Protein AF-F5GU12-F1 (afdb_monomer_lite)

Secondary structure (DSSP, 8-state):
----------------------------------------------------------------------------TTPPP-HHHHHHHHHHHHHT------TTHHHHHHHHHHHHHHHHHHHHTT---HHHHGGGGTTHHHHHHHHHHHHHHHHHHTTTTTHHHHHHHHHHHHHHHHHHHHHHHTT---

pLDDT: mean 70.99, std 24.35, range [33.03, 96.88]

Radius of gyration: 32.84 Å; chains: 1; bounding box: 44×100×77 Å

Structure (mmCIF, N/CA/C/O backbone):
data_AF-F5GU12-F1
#
_entry.id   AF-F5GU12-F1
#
loop_
_atom_site.group_PDB
_atom_site.id
_atom_site.type_symbol
_atom_site.label_atom_id
_atom_site.label_alt_id
_atom_site.label_comp_id
_atom_site.label_asym_id
_atom_site.label_entity_id
_atom_site.label_seq_id
_atom_site.pdbx_PDB_ins_code
_atom_site.Cartn_x
_atom_site.Cartn_y
_atom_site.Cartn_z
_atom_site.occupancy
_atom_site.B_iso_or_equiv
_atom_site.auth_seq_id
_atom_site.auth_comp_id
_atom_site.auth_asym_id
_atom_site.auth_atom_id
_atom_site.pdbx_PDB_model_num
ATOM 1 N N . ASP A 1 1 ? -21.371 50.420 25.294 1.00 39.56 1 ASP A N 1
ATOM 2 C CA . ASP A 1 1 ? -21.113 51.270 24.123 1.00 39.56 1 ASP A CA 1
ATOM 3 C C . ASP A 1 1 ? -21.684 50.653 22.860 1.00 39.56 1 ASP A C 1
ATOM 5 O O . ASP A 1 1 ? -21.467 49.469 22.647 1.00 39.56 1 ASP A O 1
ATOM 9 N N . HIS A 1 2 ? -22.419 51.489 22.117 1.00 45.69 2 HIS A N 1
ATOM 10 C CA . HIS A 1 2 ? -22.714 51.490 20.674 1.00 45.69 2 HIS A CA 1
ATOM 11 C C . HIS A 1 2 ? -23.262 50.224 19.975 1.00 45.69 2 HIS A C 1
ATOM 13 O O . HIS A 1 2 ? -22.520 49.314 19.620 1.00 45.69 2 HIS A O 1
ATOM 19 N N . GLU A 1 3 ? -24.566 50.255 19.668 1.00 51.94 3 GLU A N 1
ATOM 20 C CA . GLU A 1 3 ? -25.065 49.902 18.326 1.00 51.94 3 GLU A CA 1
ATOM 21 C C . GLU A 1 3 ? -24.527 50.937 17.335 1.00 51.94 3 GLU A C 1
ATOM 23 O O . GLU A 1 3 ? -24.624 52.106 17.677 1.00 51.94 3 GLU A O 1
ATOM 28 N N . GLU A 1 4 ? -24.023 50.530 16.164 1.00 54.97 4 GLU A N 1
ATOM 29 C CA . GLU A 1 4 ? -24.405 51.061 14.840 1.00 54.97 4 GLU A CA 1
ATOM 30 C C . GLU A 1 4 ? -24.088 49.998 13.768 1.00 54.97 4 GLU A C 1
ATOM 32 O O . GLU A 1 4 ? -23.153 49.204 13.883 1.00 54.97 4 GLU A O 1
ATOM 37 N N . ASN A 1 5 ? -24.972 49.952 12.780 1.00 48.97 5 ASN A N 1
ATOM 38 C CA . ASN A 1 5 ? -25.070 49.055 11.640 1.00 48.97 5 ASN A CA 1
ATOM 39 C C . ASN A 1 5 ? -24.584 49.842 10.423 1.00 48.97 5 ASN A C 1
ATOM 41 O O . ASN A 1 5 ? -25.078 50.945 10.237 1.00 48.97 5 ASN A O 1
ATOM 45 N N . ASP A 1 6 ? -23.690 49.284 9.609 1.00 56.22 6 ASP A N 1
ATOM 46 C CA . ASP A 1 6 ? -23.546 49.716 8.219 1.00 56.22 6 ASP A CA 1
ATOM 47 C C . ASP A 1 6 ? -23.102 48.532 7.361 1.00 56.22 6 ASP A C 1
ATOM 49 O O . ASP A 1 6 ? -22.071 47.893 7.599 1.00 56.22 6 ASP A O 1
ATOM 53 N N . GLY A 1 7 ? -23.951 48.214 6.391 1.00 47.31 7 GLY A N 1
ATOM 54 C CA . GLY A 1 7 ? -23.601 47.432 5.224 1.00 47.31 7 GLY A CA 1
ATOM 55 C C . GLY A 1 7 ? -23.327 48.377 4.064 1.00 47.31 7 GLY A C 1
ATOM 56 O O . GLY A 1 7 ? -24.067 49.331 3.875 1.00 47.31 7 GLY A O 1
ATOM 57 N N . ASP A 1 8 ? -22.320 48.046 3.265 1.00 57.72 8 ASP A N 1
ATOM 58 C CA . ASP A 1 8 ? -22.130 48.591 1.923 1.00 57.72 8 ASP A CA 1
ATOM 59 C C . ASP A 1 8 ? -21.590 47.464 1.030 1.00 57.72 8 ASP A C 1
ATOM 61 O O . ASP A 1 8 ? -20.412 47.099 1.061 1.00 57.72 8 ASP A O 1
ATOM 65 N N . ASP A 1 9 ? -22.517 46.860 0.292 1.00 54.62 9 ASP A N 1
ATOM 66 C CA . ASP A 1 9 ? -22.296 46.276 -1.028 1.00 54.62 9 ASP A CA 1
ATOM 67 C C . ASP A 1 9 ? -22.483 47.426 -2.014 1.00 54.62 9 ASP A C 1
ATOM 69 O O . ASP A 1 9 ? -23.540 48.027 -1.965 1.00 54.62 9 ASP A O 1
ATOM 73 N N . GLU A 1 10 ? -21.497 47.749 -2.854 1.00 50.59 10 GLU A N 1
ATOM 74 C CA . GLU A 1 10 ? -21.720 48.385 -4.161 1.00 50.59 10 GLU A CA 1
ATOM 75 C C . GLU A 1 10 ? -20.398 48.405 -4.976 1.00 50.59 10 GLU A C 1
ATOM 77 O O . GLU A 1 10 ? -19.509 49.203 -4.693 1.00 50.59 10 GLU A O 1
ATOM 82 N N . THR A 1 11 ? -20.355 47.612 -6.062 1.00 43.88 11 THR A N 1
ATOM 83 C CA . THR A 1 11 ? -19.897 47.995 -7.432 1.00 43.88 11 THR A CA 1
ATOM 84 C C . THR A 1 11 ? -18.407 48.399 -7.645 1.00 43.88 11 THR A C 1
ATOM 86 O O . THR A 1 11 ? -17.706 48.800 -6.735 1.00 43.88 11 THR A O 1
ATOM 89 N N . SER A 1 12 ? -17.755 48.353 -8.812 1.00 41.91 12 SER A N 1
ATOM 90 C CA . SER A 1 12 ? -18.107 48.089 -10.205 1.00 41.91 12 SER A CA 1
ATOM 91 C C . SER A 1 12 ? -16.822 48.084 -11.061 1.00 41.91 12 SER A C 1
ATOM 93 O O . SER A 1 12 ? -15.884 48.796 -10.716 1.00 41.91 12 SER A O 1
ATOM 95 N N . HIS A 1 13 ? -16.886 47.436 -12.236 1.00 47.25 13 HIS A N 1
ATOM 96 C CA . HIS A 1 13 ? -16.095 47.688 -13.469 1.00 47.25 13 HIS A CA 1
ATOM 97 C C . HIS A 1 13 ? -14.571 47.415 -13.406 1.00 47.25 13 HIS A C 1
ATOM 99 O O . HIS A 1 13 ? -13.912 47.702 -12.421 1.00 47.25 13 HIS A O 1
ATOM 105 N N . GLY A 1 14 ? -13.895 46.847 -14.404 1.00 38.09 14 GLY A N 1
ATOM 106 C CA . GLY A 1 14 ? -14.098 46.766 -15.855 1.00 38.09 14 GLY A CA 1
ATOM 107 C C . GLY A 1 14 ? -12.702 46.827 -16.518 1.00 38.09 14 GLY A C 1
ATOM 108 O O . GLY A 1 14 ? -11.750 47.211 -15.844 1.00 38.09 14 GLY A O 1
ATOM 109 N N . ASP A 1 15 ? -12.612 46.453 -17.798 1.00 47.66 15 ASP A N 1
ATOM 110 C CA . ASP A 1 15 ? -11.440 46.424 -18.706 1.00 47.66 15 ASP A CA 1
ATOM 111 C C . ASP A 1 15 ? -10.540 45.166 -18.651 1.00 47.66 15 ASP A C 1
ATOM 113 O O . ASP A 1 15 ? -9.771 44.945 -17.719 1.00 47.66 15 ASP A O 1
ATOM 117 N N . GLU A 1 16 ? -10.706 44.178 -19.541 1.00 51.56 16 GLU A N 1
ATOM 118 C CA . GLU A 1 16 ? -10.482 44.172 -21.008 1.00 51.56 16 GLU A CA 1
ATOM 119 C C . GLU A 1 16 ? -8.990 44.153 -21.394 1.00 51.56 16 GLU A C 1
ATOM 121 O O . GLU A 1 16 ? -8.251 45.113 -21.208 1.00 51.56 16 GLU A O 1
ATOM 126 N N . ASN A 1 17 ? -8.552 43.032 -21.976 1.00 49.12 17 ASN A N 1
ATOM 127 C CA . ASN A 1 17 ? -7.495 43.004 -22.986 1.00 49.12 17 ASN A CA 1
ATOM 128 C C . ASN A 1 17 ? -7.783 41.856 -23.962 1.00 49.12 17 ASN A C 1
ATOM 130 O O . ASN A 1 17 ? -7.453 40.694 -23.720 1.00 49.12 17 ASN A O 1
ATOM 134 N N . ASP A 1 18 ? -8.460 42.239 -25.041 1.00 48.66 18 ASP A N 1
ATOM 135 C CA . ASP A 1 18 ? -8.495 41.574 -26.340 1.00 48.66 18 ASP A CA 1
ATOM 136 C C . ASP A 1 18 ? -7.162 41.823 -27.074 1.00 48.66 18 ASP A C 1
ATOM 138 O O . ASP A 1 18 ? -6.530 42.868 -26.905 1.00 48.66 18 ASP A O 1
ATOM 142 N N . GLY A 1 19 ? -6.705 40.857 -27.869 1.00 44.25 19 GLY A N 1
ATOM 143 C CA . GLY A 1 19 ? -5.377 40.895 -28.481 1.00 44.25 19 GLY A CA 1
ATOM 144 C C . GLY A 1 19 ? -5.063 39.692 -29.364 1.00 44.25 19 GLY A C 1
ATOM 145 O O . GLY A 1 19 ? -4.142 38.929 -29.093 1.00 44.25 19 GLY A O 1
ATOM 146 N N . THR A 1 20 ? -5.863 39.548 -30.413 1.00 50.53 20 THR A N 1
ATOM 147 C CA . THR A 1 20 ? -5.728 38.701 -31.608 1.00 50.53 20 THR A CA 1
ATOM 148 C C . THR A 1 20 ? -4.308 38.506 -32.170 1.00 50.53 20 THR A C 1
ATOM 150 O O . THR A 1 20 ? -3.539 39.461 -32.280 1.00 50.53 20 THR A O 1
ATOM 153 N N . GLY A 1 21 ? -4.036 37.300 -32.687 1.00 41.38 21 GLY A N 1
ATOM 154 C CA . GLY A 1 21 ? -2.912 36.995 -33.581 1.00 41.38 21 GLY A CA 1
ATOM 155 C C . GLY A 1 21 ? -3.089 35.631 -34.259 1.00 41.38 21 GLY A C 1
ATOM 156 O O . GLY A 1 21 ? -2.734 34.606 -33.688 1.00 41.38 21 GLY A O 1
ATOM 157 N N . ASP A 1 22 ? -3.688 35.652 -35.447 1.00 48.91 22 ASP A N 1
ATOM 158 C CA . ASP A 1 22 ? -4.050 34.531 -36.325 1.00 48.91 22 ASP A CA 1
ATOM 159 C C . ASP A 1 22 ? -2.999 34.329 -37.448 1.00 48.91 22 ASP A C 1
ATOM 161 O O . ASP A 1 22 ? -2.323 35.291 -37.818 1.00 48.91 22 ASP A O 1
ATOM 165 N N . LEU A 1 23 ? -2.969 33.112 -38.025 1.00 49.06 23 LEU A N 1
ATOM 166 C CA . LEU A 1 23 ? -2.329 32.671 -39.297 1.00 49.06 23 LEU A CA 1
ATOM 167 C C . LEU A 1 23 ? -0.787 32.487 -39.301 1.00 49.06 23 LEU A C 1
ATOM 169 O O . LEU A 1 23 ? -0.053 33.296 -38.755 1.00 49.06 23 LEU A O 1
ATOM 173 N N . GLU A 1 24 ? -0.172 31.466 -39.920 1.00 47.19 24 GLU A N 1
ATOM 174 C CA . GLU A 1 24 ? -0.582 30.600 -41.038 1.00 47.19 24 GLU A CA 1
ATOM 175 C C . GLU A 1 24 ? 0.399 29.401 -41.221 1.00 4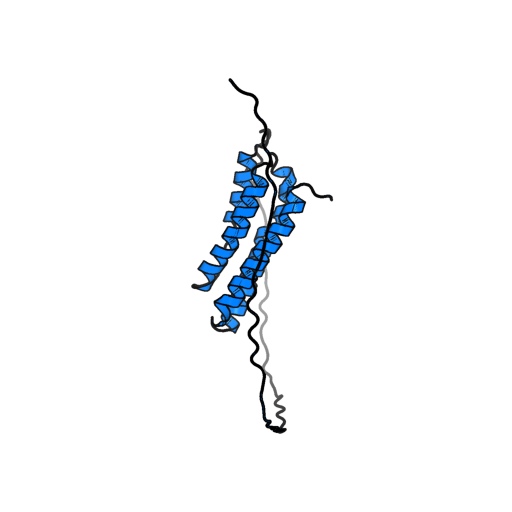7.19 24 GLU A C 1
ATOM 177 O O . GLU A 1 24 ? 1.551 29.505 -40.810 1.00 47.19 24 GLU A O 1
ATOM 182 N N . SER A 1 25 ? -0.078 28.329 -41.890 1.00 39.59 25 SER A N 1
ATOM 183 C CA . SER A 1 25 ? 0.584 27.402 -42.858 1.00 39.59 25 SER A CA 1
ATOM 184 C C . SER A 1 25 ? 2.001 26.830 -42.601 1.00 39.59 25 SER A C 1
ATOM 186 O O . SER A 1 25 ? 2.922 27.541 -42.240 1.00 39.59 25 SER A O 1
ATOM 188 N N . GLY A 1 26 ? 2.341 25.566 -42.885 1.00 39.28 26 GLY A N 1
ATOM 189 C CA . GLY A 1 26 ? 1.748 24.526 -43.731 1.00 39.28 26 GLY A CA 1
ATOM 190 C C . GLY A 1 26 ? 2.769 23.386 -43.984 1.00 39.28 26 GLY A C 1
ATOM 191 O O . GLY A 1 26 ? 3.904 23.465 -43.517 1.00 39.28 26 GLY A O 1
ATOM 192 N N . ASP A 1 27 ? 2.326 22.368 -44.736 1.00 43.00 27 ASP A N 1
ATOM 193 C CA . ASP A 1 27 ? 3.057 21.216 -45.319 1.00 43.00 27 ASP A CA 1
ATOM 194 C C . ASP A 1 27 ? 3.656 20.169 -44.348 1.00 43.00 27 ASP A C 1
ATOM 196 O O . ASP A 1 27 ? 4.430 20.465 -43.451 1.00 43.00 27 ASP A O 1
ATOM 200 N N . GLY A 1 28 ? 3.354 18.870 -44.424 1.00 41.34 28 GLY A N 1
ATOM 201 C CA . GLY A 1 28 ? 3.037 18.063 -45.599 1.00 41.34 28 GLY A CA 1
ATOM 202 C C . GLY A 1 28 ? 4.244 17.190 -45.948 1.00 41.34 28 GLY A C 1
ATOM 203 O O . GLY A 1 28 ? 5.094 17.617 -46.713 1.00 41.34 28 GLY A O 1
ATOM 204 N N . HIS A 1 29 ? 4.328 15.965 -45.411 1.00 49.44 29 HIS A N 1
ATOM 205 C CA . HIS A 1 29 ? 5.083 14.896 -46.075 1.00 49.44 29 HIS A CA 1
ATOM 206 C C . HIS A 1 29 ? 4.612 13.496 -45.671 1.00 49.44 29 HIS A C 1
ATOM 208 O O . HIS A 1 29 ? 4.775 13.031 -44.544 1.00 49.44 29 HIS A O 1
ATOM 214 N N . SER A 1 30 ? 4.037 12.832 -46.667 1.00 48.81 30 SER A N 1
ATOM 215 C CA . SER A 1 30 ? 3.812 11.399 -46.775 1.00 48.81 30 SER A CA 1
ATOM 216 C C . SER A 1 30 ? 5.141 10.641 -46.767 1.00 48.81 30 SER A C 1
ATOM 218 O O . SER A 1 30 ? 6.110 11.078 -47.388 1.00 48.81 30 SER A O 1
ATOM 220 N N . GLY A 1 31 ? 5.152 9.464 -46.145 1.00 44.09 31 GLY A N 1
ATOM 221 C CA . GLY A 1 31 ? 6.269 8.526 -46.198 1.00 44.09 31 GLY A CA 1
ATOM 222 C C . GLY A 1 31 ? 5.825 7.140 -45.755 1.00 44.09 31 GLY A C 1
ATOM 223 O O . GLY A 1 31 ? 6.011 6.761 -44.606 1.00 44.09 31 GLY A O 1
ATOM 224 N N . GLN A 1 32 ? 5.180 6.420 -46.670 1.00 46.94 32 GLN A N 1
ATOM 225 C CA . GLN A 1 32 ? 5.050 4.969 -46.612 1.00 46.94 32 GLN A CA 1
ATOM 226 C C . GLN A 1 32 ? 6.452 4.361 -46.708 1.00 46.94 32 GLN A C 1
ATOM 228 O O . GLN A 1 32 ? 7.176 4.687 -47.644 1.00 46.94 32 GLN A O 1
ATOM 233 N N . ASP A 1 33 ? 6.790 3.443 -45.808 1.00 44.81 33 ASP A N 1
ATOM 234 C CA . ASP A 1 33 ? 7.733 2.379 -46.135 1.00 44.81 33 ASP A CA 1
ATOM 235 C C . ASP A 1 33 ? 7.145 1.057 -45.644 1.00 44.81 33 ASP A C 1
ATOM 237 O O . ASP A 1 33 ? 6.945 0.819 -44.450 1.00 44.81 33 ASP A O 1
ATOM 241 N N . ALA A 1 34 ? 6.743 0.257 -46.626 1.00 47.47 34 ALA A N 1
ATOM 242 C CA . ALA A 1 34 ? 6.412 -1.139 -46.472 1.00 47.47 34 ALA A CA 1
ATOM 243 C C . ALA A 1 34 ? 7.700 -1.930 -46.709 1.00 47.47 34 ALA A C 1
ATOM 245 O O . ALA A 1 34 ? 8.261 -1.877 -47.800 1.00 47.47 34 ALA A O 1
ATOM 246 N N . GLY A 1 35 ? 8.105 -2.697 -45.702 1.00 43.41 35 GLY A N 1
ATOM 247 C CA . GLY A 1 35 ? 9.166 -3.692 -45.789 1.00 43.41 35 GLY A CA 1
ATOM 248 C C . GLY A 1 35 ? 8.732 -4.965 -45.072 1.00 43.41 35 GLY A C 1
ATOM 249 O O . GLY A 1 35 ? 9.070 -5.181 -43.912 1.00 43.41 35 GLY A O 1
ATOM 250 N N . ASP A 1 36 ? 7.926 -5.769 -45.769 1.00 45.03 36 ASP A N 1
ATOM 251 C CA . ASP A 1 36 ? 7.917 -7.234 -45.650 1.00 45.03 36 ASP A CA 1
ATOM 252 C C . ASP A 1 36 ? 9.364 -7.735 -45.785 1.00 45.03 36 ASP A C 1
ATOM 254 O O . ASP A 1 36 ? 10.077 -7.120 -46.560 1.00 45.03 36 ASP A O 1
ATOM 258 N N . GLU A 1 37 ? 9.805 -8.748 -45.024 1.00 42.69 37 GLU A N 1
ATOM 259 C CA . GLU A 1 37 ? 10.438 -9.980 -45.543 1.00 42.69 37 GLU A CA 1
ATOM 260 C C . GLU A 1 37 ? 10.731 -10.977 -44.385 1.00 42.69 37 GLU A C 1
ATOM 262 O O . GLU A 1 37 ? 11.408 -10.663 -43.407 1.00 42.69 37 GLU A O 1
ATOM 267 N N . VAL A 1 38 ? 10.243 -12.214 -44.572 1.00 45.41 38 VAL A N 1
ATOM 268 C CA . VAL A 1 38 ? 10.747 -13.542 -44.126 1.00 45.41 38 VAL A CA 1
ATOM 269 C C . VAL A 1 38 ? 10.964 -13.829 -42.620 1.00 45.41 38 VAL A C 1
ATOM 271 O O . VAL A 1 38 ? 11.750 -13.219 -41.918 1.00 45.41 38 VAL A O 1
ATOM 274 N N . GLY A 1 39 ? 10.342 -14.844 -42.009 1.00 33.53 39 GLY A N 1
ATOM 275 C CA . GLY A 1 39 ? 10.238 -16.226 -42.484 1.00 33.53 39 GLY A CA 1
ATOM 276 C C . GLY A 1 39 ? 11.400 -17.072 -41.940 1.00 33.53 39 GLY A C 1
ATOM 277 O O . GLY A 1 39 ? 12.397 -17.260 -42.623 1.00 33.53 39 GLY A O 1
ATOM 278 N N . GLY A 1 40 ? 11.272 -17.616 -40.722 1.00 38.72 40 GLY A N 1
ATOM 279 C CA . GLY A 1 40 ? 12.341 -18.398 -40.084 1.00 38.72 40 GLY A CA 1
ATOM 280 C C . GLY A 1 40 ? 11.845 -19.433 -39.077 1.00 38.72 40 GLY A C 1
ATOM 281 O O . GLY A 1 40 ? 11.999 -19.278 -37.871 1.00 38.72 40 GLY A O 1
ATOM 282 N N . ARG A 1 41 ? 11.250 -20.518 -39.582 1.00 45.75 41 ARG A N 1
ATOM 283 C CA . ARG A 1 41 ? 11.016 -21.761 -38.832 1.00 45.75 41 ARG A CA 1
ATOM 284 C C . ARG A 1 41 ? 12.350 -22.370 -38.385 1.00 45.75 41 ARG A C 1
ATOM 286 O O . ARG A 1 41 ? 13.230 -22.581 -39.211 1.00 45.75 41 ARG A O 1
ATOM 293 N N . GLY A 1 42 ? 12.431 -22.784 -37.122 1.00 38.16 42 GLY A N 1
ATOM 294 C CA . GLY A 1 42 ? 13.565 -23.539 -36.584 1.00 38.16 42 GLY A CA 1
ATOM 295 C C . GLY A 1 42 ? 13.171 -24.458 -35.430 1.00 38.16 42 GLY A C 1
ATOM 296 O O . GLY A 1 42 ? 13.628 -24.280 -34.311 1.00 38.16 42 GLY A O 1
ATOM 297 N N . ALA A 1 43 ? 12.311 -25.443 -35.695 1.00 45.25 43 ALA A N 1
ATOM 298 C CA . ALA A 1 43 ? 12.131 -26.602 -34.822 1.00 45.25 43 ALA A CA 1
ATOM 299 C C . ALA A 1 43 ? 13.150 -27.697 -35.182 1.00 45.25 43 ALA A C 1
ATOM 301 O O . ALA A 1 43 ? 13.274 -28.017 -36.365 1.00 45.25 43 ALA A O 1
ATOM 302 N N . ARG A 1 44 ? 13.812 -28.285 -34.169 1.00 45.03 44 ARG A N 1
ATOM 303 C CA . ARG A 1 44 ? 14.399 -29.653 -34.060 1.00 45.03 44 ARG A CA 1
ATOM 304 C C . ARG A 1 44 ? 15.322 -29.642 -32.827 1.00 45.03 44 ARG A C 1
ATOM 306 O O . ARG A 1 44 ? 16.204 -28.806 -32.757 1.00 45.03 44 ARG A O 1
ATOM 313 N N . GLY A 1 45 ? 15.076 -30.401 -31.755 1.00 35.34 45 GLY A N 1
ATOM 314 C CA . GLY A 1 45 ? 15.122 -31.870 -31.669 1.00 35.34 45 GLY A CA 1
ATOM 315 C C . GLY A 1 45 ? 16.554 -32.286 -31.277 1.00 35.34 45 GLY A C 1
ATOM 316 O O . GLY A 1 45 ? 17.484 -31.840 -31.921 1.00 35.34 45 GLY A O 1
ATOM 317 N N . GLY A 1 46 ? 16.860 -33.098 -30.266 1.00 35.22 46 GLY A N 1
ATOM 318 C CA . GLY A 1 46 ? 16.085 -33.886 -29.318 1.00 35.22 46 GLY A CA 1
ATOM 319 C C . GLY A 1 46 ? 17.019 -34.809 -28.506 1.00 35.22 46 GLY A C 1
ATOM 320 O O . GLY A 1 46 ? 18.222 -34.828 -28.734 1.00 35.22 46 GLY A O 1
ATOM 321 N N . LYS A 1 47 ? 16.392 -35.634 -27.653 1.00 39.97 47 LYS A N 1
ATOM 322 C CA . LYS A 1 47 ? 16.822 -36.939 -27.094 1.00 39.97 47 LYS A CA 1
ATOM 323 C C . LYS A 1 47 ? 17.998 -37.033 -26.101 1.00 39.97 47 LYS A C 1
ATOM 325 O O . LYS A 1 47 ? 19.142 -36.772 -26.434 1.00 39.97 47 LYS A O 1
ATOM 330 N N . GLY A 1 48 ? 17.697 -37.698 -24.974 1.00 36.03 48 GLY A N 1
ATOM 331 C CA . GLY A 1 48 ? 18.623 -38.634 -24.315 1.00 36.03 48 GLY A CA 1
ATOM 332 C C . GLY A 1 48 ? 18.465 -38.755 -22.788 1.00 36.03 48 GLY A C 1
ATOM 333 O O . GLY A 1 48 ? 19.269 -38.203 -22.063 1.00 36.03 48 GLY A O 1
ATOM 334 N N . THR A 1 49 ? 17.348 -39.257 -22.249 1.00 38.72 49 THR A N 1
ATOM 335 C CA . THR A 1 49 ? 17.170 -40.607 -21.641 1.00 38.72 49 THR A CA 1
ATOM 336 C C . THR A 1 49 ? 18.044 -41.041 -20.444 1.00 38.72 49 THR A C 1
ATOM 338 O O . THR A 1 49 ? 19.220 -41.324 -20.615 1.00 38.72 49 THR A O 1
ATOM 341 N N . LYS A 1 50 ? 17.315 -41.398 -19.365 1.00 41.66 50 LYS A N 1
ATOM 342 C CA . LYS A 1 50 ? 17.352 -42.648 -18.555 1.00 41.66 50 LYS A CA 1
ATOM 343 C C . LYS A 1 50 ? 18.308 -42.796 -17.353 1.00 41.66 50 LYS A C 1
ATOM 345 O O . LYS A 1 50 ? 19.516 -42.854 -17.504 1.00 41.66 50 LYS A O 1
ATOM 350 N N . GLY A 1 51 ? 17.676 -43.196 -16.239 1.00 33.03 51 GLY A N 1
ATOM 351 C CA . GLY A 1 51 ? 18.198 -44.144 -15.237 1.00 33.03 51 GLY A CA 1
ATOM 352 C C . GLY A 1 51 ? 18.720 -43.461 -13.968 1.00 33.03 51 GLY A C 1
ATOM 353 O O . GLY A 1 51 ? 19.487 -42.527 -14.072 1.00 33.03 51 GLY A O 1
ATOM 354 N N . GLY A 1 52 ? 18.360 -43.841 -12.744 1.00 37.31 52 GLY A N 1
ATOM 355 C CA . GLY A 1 52 ? 17.852 -45.127 -12.296 1.00 37.31 52 GLY A CA 1
ATOM 356 C C . GLY A 1 52 ? 17.241 -45.074 -10.893 1.00 37.31 52 GLY A C 1
ATOM 357 O O . GLY A 1 52 ? 17.356 -44.107 -10.149 1.00 37.31 52 GLY A O 1
ATOM 358 N N . LYS A 1 53 ? 16.530 -46.161 -10.606 1.00 45.84 53 LYS A N 1
ATOM 359 C CA . LYS A 1 53 ? 15.776 -46.474 -9.396 1.00 45.84 53 LYS A CA 1
ATOM 360 C C . LYS A 1 53 ? 16.707 -46.740 -8.207 1.00 45.84 53 LYS A C 1
ATOM 362 O O . LYS A 1 53 ? 17.701 -47.438 -8.366 1.00 45.84 53 LYS A O 1
ATOM 367 N N . GLY A 1 54 ? 16.281 -46.333 -7.015 1.00 39.12 54 GLY A N 1
ATOM 368 C CA . GLY A 1 54 ? 16.817 -46.803 -5.737 1.00 39.12 54 GLY A CA 1
ATOM 369 C C . GLY A 1 54 ? 15.785 -46.598 -4.633 1.00 39.12 54 GLY A C 1
ATOM 370 O O . GLY A 1 54 ? 15.702 -45.525 -4.054 1.00 39.12 54 GLY A O 1
ATOM 371 N N . ALA A 1 55 ? 14.946 -47.609 -4.414 1.00 42.75 55 ALA A N 1
ATOM 372 C CA . ALA A 1 55 ? 13.943 -47.668 -3.354 1.00 42.75 55 ALA A CA 1
ATOM 373 C C . ALA A 1 55 ? 14.492 -48.366 -2.094 1.00 42.75 55 ALA A C 1
ATOM 375 O O . ALA A 1 55 ? 15.479 -49.095 -2.190 1.00 42.75 55 ALA A O 1
ATOM 376 N N . ARG A 1 56 ? 13.710 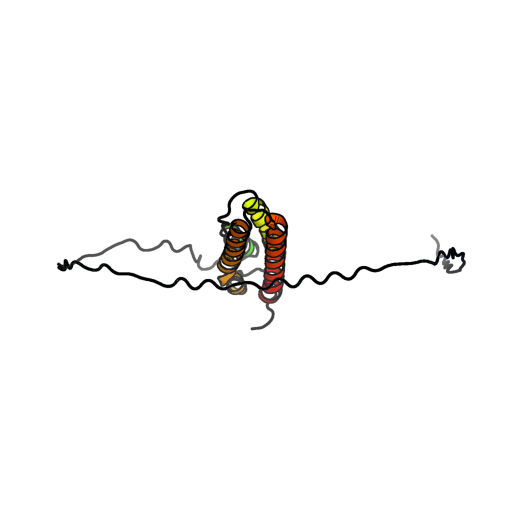-48.256 -1.002 1.00 41.84 56 ARG A N 1
ATOM 377 C CA . ARG A 1 56 ? 13.773 -48.896 0.341 1.00 41.84 56 ARG A CA 1
ATOM 378 C C . ARG A 1 56 ? 14.362 -47.951 1.399 1.00 41.84 56 ARG A C 1
ATOM 380 O O . ARG A 1 56 ? 15.511 -47.568 1.290 1.00 41.84 56 ARG A O 1
ATOM 387 N N . GLY A 1 57 ? 13.649 -47.492 2.425 1.00 40.16 57 GLY A N 1
ATOM 388 C CA . GLY A 1 57 ? 12.468 -48.028 3.099 1.00 40.16 57 GLY A CA 1
ATOM 389 C C . GLY A 1 57 ? 12.896 -48.735 4.381 1.00 40.16 57 GLY A C 1
ATOM 390 O O . GLY A 1 57 ? 13.315 -49.885 4.311 1.00 40.16 57 GLY A O 1
ATOM 391 N N . GLN A 1 58 ? 12.755 -48.067 5.530 1.00 34.50 58 GLN A N 1
ATOM 392 C CA . GLN A 1 58 ? 12.511 -48.738 6.804 1.00 34.50 58 GLN A CA 1
ATOM 393 C C . GLN A 1 58 ? 11.817 -47.782 7.780 1.00 34.50 58 GLN A C 1
ATOM 395 O O . GLN A 1 58 ? 12.347 -46.738 8.147 1.00 34.50 58 GLN A O 1
ATOM 400 N N . ALA A 1 59 ? 10.593 -48.159 8.132 1.00 44.47 59 ALA A N 1
ATOM 401 C CA . ALA A 1 59 ? 9.835 -47.649 9.258 1.00 44.47 59 ALA A CA 1
ATOM 402 C C . ALA A 1 59 ? 10.211 -48.432 10.524 1.00 44.47 59 ALA A C 1
ATOM 404 O O . ALA A 1 59 ? 10.517 -49.620 10.416 1.00 44.47 59 ALA A O 1
ATOM 405 N N . SER A 1 60 ? 10.141 -47.763 11.677 1.00 39.06 60 SER A N 1
ATOM 406 C CA . SER A 1 60 ? 9.821 -48.221 13.051 1.00 39.06 60 SER A CA 1
ATOM 407 C C . SER A 1 60 ? 10.231 -47.053 13.967 1.00 39.06 60 SER A C 1
ATOM 409 O O . SER A 1 60 ? 11.358 -46.597 13.854 1.00 39.06 60 SER A O 1
ATOM 411 N N . GLY A 1 61 ? 9.423 -46.429 14.822 1.00 34.91 61 GLY A N 1
ATOM 412 C CA . GLY A 1 61 ? 8.169 -46.822 15.453 1.00 34.91 61 GLY A CA 1
ATOM 413 C C . GLY A 1 61 ? 8.347 -46.741 16.978 1.00 34.91 61 GLY A C 1
ATOM 414 O O . GLY A 1 61 ? 9.192 -47.460 17.494 1.00 34.91 61 GLY A O 1
ATOM 415 N N . ALA A 1 62 ? 7.511 -45.917 17.634 1.00 34.44 62 ALA A N 1
ATOM 416 C CA . ALA A 1 62 ? 7.300 -45.750 19.089 1.00 34.44 62 ALA A CA 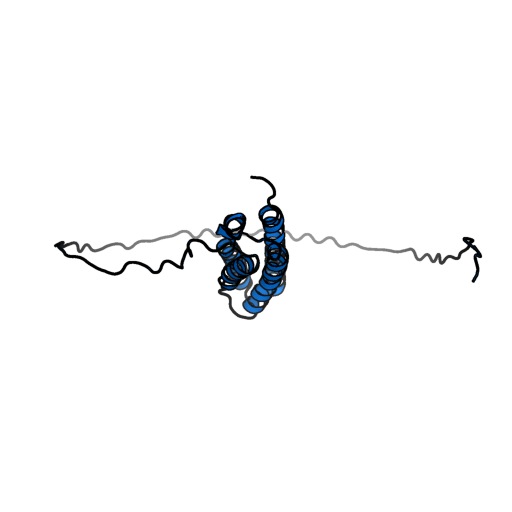1
ATOM 417 C C . ALA A 1 62 ? 8.456 -45.107 19.894 1.00 34.44 62 ALA A C 1
ATOM 419 O O . ALA A 1 62 ? 9.611 -45.453 19.705 1.00 34.44 62 ALA A O 1
ATOM 420 N N . GLY A 1 63 ? 8.242 -44.173 20.821 1.00 34.19 63 GLY A N 1
ATOM 421 C CA . GLY A 1 63 ? 7.042 -43.612 21.445 1.00 34.19 63 GLY A CA 1
ATOM 422 C C . GLY A 1 63 ? 7.473 -42.702 22.614 1.00 34.19 63 GLY A C 1
ATOM 423 O O . GLY A 1 63 ? 8.663 -42.627 22.910 1.00 34.19 63 GLY A O 1
ATOM 424 N N . ASP A 1 64 ? 6.482 -42.082 23.256 1.00 37.28 64 ASP A N 1
ATOM 425 C CA . ASP A 1 64 ? 6.514 -41.372 24.549 1.00 37.28 64 ASP A CA 1
ATOM 426 C C . ASP A 1 64 ? 6.907 -39.877 24.624 1.00 37.28 64 ASP A C 1
ATOM 428 O O . ASP A 1 64 ? 8.061 -39.472 24.718 1.00 37.28 64 ASP A O 1
ATOM 432 N N . GLU A 1 65 ? 5.833 -39.079 24.580 1.00 43.28 65 GLU A N 1
ATOM 433 C CA . GLU A 1 65 ? 5.418 -38.039 25.534 1.00 43.28 65 GLU A CA 1
ATOM 434 C C . GLU A 1 65 ? 6.415 -37.041 26.154 1.00 43.28 65 GLU A C 1
ATOM 436 O O . GLU A 1 65 ? 7.241 -37.338 27.008 1.00 43.28 65 GLU A O 1
ATOM 441 N N . SER A 1 66 ? 6.128 -35.766 25.873 1.00 39.50 66 SER A N 1
ATOM 442 C CA . SER A 1 66 ? 5.622 -34.796 26.859 1.00 39.50 66 SER A CA 1
ATOM 443 C C . SER A 1 66 ? 6.308 -33.433 26.756 1.00 39.50 66 SER A C 1
ATOM 445 O O . SER A 1 66 ? 7.527 -33.310 26.679 1.00 39.50 66 SER A O 1
ATOM 447 N N . SER A 1 67 ? 5.476 -32.400 26.907 1.00 42.94 67 SER A N 1
ATOM 448 C CA . SER A 1 67 ? 5.814 -31.014 27.270 1.00 42.94 67 SER A CA 1
ATOM 449 C C . SER A 1 67 ? 6.518 -30.142 26.222 1.00 42.94 67 SER A C 1
ATOM 451 O O . SER A 1 67 ? 7.737 -30.083 26.120 1.00 42.94 67 SER A O 1
ATOM 453 N N . GLY A 1 68 ? 5.707 -29.346 25.522 1.00 36.44 68 GLY A N 1
ATOM 454 C CA . GLY A 1 68 ? 6.158 -28.194 24.739 1.00 36.44 68 GLY A CA 1
ATOM 455 C C . GLY A 1 68 ? 5.008 -27.435 24.084 1.00 36.44 68 GLY A C 1
ATOM 456 O O . GLY A 1 68 ? 5.090 -27.070 22.918 1.00 36.44 68 GLY A O 1
ATOM 457 N N . SER A 1 69 ? 3.895 -27.291 24.807 1.00 46.44 69 SER A N 1
ATOM 458 C CA . SER A 1 69 ? 2.783 -26.431 24.413 1.00 46.44 69 SER A CA 1
ATOM 459 C C . SER A 1 69 ? 3.155 -24.961 24.643 1.00 46.44 69 SER A C 1
ATOM 461 O O . SER A 1 69 ? 3.915 -24.659 25.557 1.00 46.44 69 SER A O 1
ATOM 463 N N . THR A 1 70 ? 2.528 -24.099 23.840 1.00 45.16 70 THR A N 1
ATOM 464 C CA . THR A 1 70 ? 2.394 -22.638 23.961 1.00 45.16 70 THR A CA 1
ATOM 465 C C . THR A 1 70 ? 3.607 -21.764 23.620 1.00 45.16 70 THR A C 1
ATOM 467 O O . THR A 1 70 ? 4.381 -21.401 24.492 1.00 45.16 70 THR A O 1
ATOM 470 N N . ASP A 1 71 ? 3.608 -21.239 22.393 1.00 36.16 71 ASP A N 1
ATOM 471 C CA . ASP A 1 71 ? 3.675 -19.783 22.211 1.00 36.16 71 ASP A CA 1
ATOM 472 C C . ASP A 1 71 ? 2.357 -19.322 21.589 1.00 36.16 71 ASP A C 1
ATOM 474 O O . ASP A 1 71 ? 2.224 -18.946 20.423 1.00 36.16 71 ASP A O 1
ATOM 478 N N . SER A 1 72 ? 1.332 -19.413 22.434 1.00 44.03 72 SER A N 1
ATOM 479 C CA . SER A 1 72 ? 0.207 -18.500 22.389 1.00 44.03 72 SER A CA 1
ATOM 480 C C . SER A 1 72 ? 0.779 -17.084 22.420 1.00 44.03 72 SER A C 1
ATOM 482 O O . SER A 1 72 ? 1.139 -16.587 23.485 1.00 44.03 72 SER A O 1
ATOM 484 N N . VAL A 1 73 ? 0.839 -16.404 21.274 1.00 44.09 73 VAL A N 1
ATOM 485 C CA . VAL A 1 73 ? 0.797 -14.938 21.277 1.00 44.09 73 VAL A CA 1
ATOM 486 C C . VAL A 1 73 ? -0.513 -14.576 21.963 1.00 44.09 73 VAL A C 1
ATOM 488 O O . VAL A 1 73 ? -1.594 -14.780 21.413 1.00 44.09 73 VAL A O 1
ATOM 491 N N . GLY A 1 74 ? -0.382 -14.200 23.234 1.00 37.41 74 GLY A N 1
ATOM 492 C CA . GLY A 1 74 ? -1.449 -14.178 24.216 1.00 37.41 74 GLY A CA 1
ATOM 493 C C . GLY A 1 74 ? -2.709 -13.507 23.693 1.00 37.41 74 GLY A C 1
ATOM 494 O O . GLY A 1 74 ? -2.777 -12.287 23.576 1.00 37.41 74 GLY A O 1
ATOM 495 N N . SER A 1 75 ? -3.742 -14.321 23.475 1.00 44.81 75 SER A N 1
ATOM 496 C CA . SER A 1 75 ? -5.100 -13.892 23.784 1.00 44.81 75 SER A CA 1
ATOM 497 C C . SER A 1 75 ? -5.136 -13.674 25.291 1.00 44.81 75 SER A C 1
ATOM 499 O O . SER A 1 75 ? -5.383 -14.600 26.061 1.00 44.81 75 SER A O 1
ATOM 501 N N . GLY A 1 76 ? -4.780 -12.461 25.709 1.00 37.94 76 GLY A N 1
ATOM 502 C CA . GLY A 1 76 ? -5.055 -11.984 27.050 1.00 37.94 76 GLY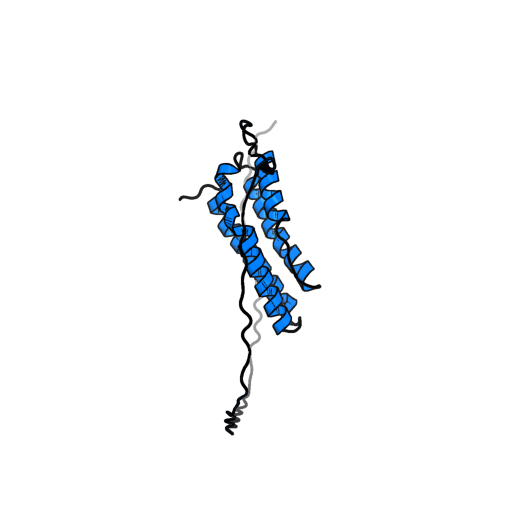 A CA 1
ATOM 503 C C . GLY A 1 76 ? -6.560 -12.040 27.259 1.00 37.94 76 GLY A C 1
ATOM 504 O O . GLY A 1 76 ? -7.300 -11.194 26.765 1.00 37.94 76 GLY A O 1
ATOM 505 N N . SER A 1 77 ? -7.004 -13.084 27.951 1.00 51.72 77 SER A N 1
ATOM 506 C CA . SER A 1 77 ? -8.324 -13.169 28.553 1.00 51.72 77 SER A CA 1
ATOM 507 C C . SER A 1 77 ? -8.594 -11.916 29.387 1.00 51.72 77 SER A C 1
ATOM 509 O O . SER A 1 77 ? -7.869 -11.638 30.338 1.00 51.72 77 SER A O 1
ATOM 511 N N . GLY A 1 78 ? -9.677 -11.208 29.066 1.00 47.72 78 GLY A N 1
ATOM 512 C CA . GLY A 1 78 ? -10.438 -10.432 30.049 1.00 47.72 78 GLY A CA 1
ATOM 513 C C . GLY A 1 78 ? -10.073 -8.961 30.263 1.00 47.72 78 GLY A C 1
ATOM 514 O O . GLY A 1 78 ? -10.631 -8.366 31.179 1.00 47.72 78 GLY A O 1
ATOM 515 N N . GLY A 1 79 ? -9.197 -8.360 29.453 1.00 57.62 79 GLY A N 1
ATOM 516 C CA . GLY A 1 79 ? -9.026 -6.901 29.427 1.00 57.62 79 GLY A CA 1
ATOM 517 C C . GLY A 1 79 ? -9.996 -6.251 28.440 1.00 57.62 79 GLY A C 1
ATOM 518 O O . GLY A 1 79 ? -10.170 -6.760 27.333 1.00 57.62 79 GLY A O 1
ATOM 519 N N . GLU A 1 80 ? -10.638 -5.144 28.817 1.00 74.50 80 GLU A N 1
ATOM 520 C CA . GLU A 1 80 ? -11.369 -4.309 27.859 1.00 74.50 80 GLU A CA 1
ATOM 521 C C . GLU A 1 80 ? -10.400 -3.855 26.758 1.00 74.50 80 GLU A C 1
ATOM 523 O O . GLU A 1 80 ? -9.421 -3.169 27.039 1.00 74.50 80 GLU A O 1
ATOM 528 N N . GLU A 1 81 ? -10.644 -4.272 25.509 1.00 80.19 81 GLU A N 1
ATOM 529 C CA . GLU A 1 81 ? -9.875 -3.781 24.363 1.00 80.19 81 GLU A CA 1
ATOM 530 C C . GLU A 1 81 ? -9.945 -2.249 24.332 1.00 80.19 81 GLU A C 1
ATOM 532 O O . GLU A 1 81 ? -11.037 -1.670 24.356 1.00 80.19 81 GLU A O 1
ATOM 537 N N . SER A 1 82 ? -8.783 -1.599 24.275 1.00 87.06 82 SER A N 1
ATOM 538 C CA . SER A 1 82 ? -8.685 -0.146 24.191 1.00 87.06 82 SER A CA 1
ATOM 539 C C . SER A 1 82 ? -8.268 0.326 22.795 1.00 87.06 82 SER A C 1
ATOM 541 O O . SER A 1 82 ? -7.704 -0.416 21.982 1.00 87.06 82 SER A O 1
ATOM 543 N N . ALA A 1 83 ? -8.485 1.615 22.520 1.00 87.56 83 ALA A N 1
ATOM 544 C CA . ALA A 1 83 ? -7.981 2.242 21.298 1.00 87.56 83 ALA A CA 1
ATOM 545 C C . ALA A 1 83 ? -6.446 2.151 21.193 1.00 87.56 83 ALA A C 1
ATOM 547 O O . ALA A 1 83 ? -5.909 1.973 20.100 1.00 87.56 83 ALA A O 1
ATOM 548 N N . ALA A 1 84 ? -5.738 2.190 22.329 1.00 88.25 84 ALA A N 1
ATOM 549 C CA . ALA A 1 84 ? -4.290 2.007 22.367 1.00 88.25 84 ALA A CA 1
ATOM 550 C C . ALA A 1 84 ? -3.888 0.584 21.944 1.00 88.25 84 ALA A C 1
ATOM 552 O O . ALA A 1 84 ? -2.985 0.424 21.122 1.00 88.25 84 ALA A O 1
ATOM 553 N N . ASP A 1 85 ? -4.589 -0.445 22.429 1.00 90.44 85 ASP A N 1
ATOM 554 C CA . ASP A 1 85 ? -4.338 -1.835 22.026 1.00 90.44 85 ASP A CA 1
ATOM 555 C C . ASP A 1 85 ? -4.639 -2.056 20.543 1.00 90.44 85 ASP A C 1
ATOM 557 O O . ASP A 1 85 ? -3.896 -2.749 19.844 1.00 90.44 85 ASP A O 1
ATOM 561 N N . THR A 1 86 ? -5.714 -1.444 20.046 1.00 90.12 86 THR A N 1
ATOM 562 C CA . THR A 1 86 ? -6.091 -1.492 18.629 1.00 90.12 86 THR A CA 1
ATOM 563 C C . THR A 1 86 ? -5.016 -0.864 17.753 1.00 90.12 86 THR A C 1
ATOM 565 O O . THR A 1 86 ? -4.546 -1.494 16.804 1.00 90.12 86 THR A O 1
ATOM 568 N N . TYR A 1 87 ? -4.554 0.330 18.118 1.00 90.75 87 TYR A N 1
ATOM 569 C CA . TYR A 1 87 ? -3.447 1.003 17.450 1.00 90.75 87 TYR A CA 1
ATOM 570 C C . TYR A 1 87 ? -2.176 0.140 17.426 1.00 90.75 87 TYR A C 1
ATOM 572 O O . TYR A 1 87 ? -1.575 -0.042 16.367 1.00 90.75 87 TYR A O 1
ATOM 580 N N . GLN A 1 88 ? -1.784 -0.446 18.563 1.00 91.56 88 GLN A N 1
ATOM 581 C CA . GLN A 1 88 ? -0.582 -1.286 18.654 1.00 91.56 88 GLN A CA 1
ATOM 582 C C . GLN A 1 88 ? -0.677 -2.540 17.775 1.00 91.56 88 GLN A C 1
ATOM 584 O O . GLN A 1 88 ? 0.299 -2.920 17.123 1.00 91.56 88 GLN A O 1
ATOM 589 N N . GLN A 1 89 ? -1.848 -3.176 17.713 1.00 92.25 89 GLN A N 1
ATOM 590 C CA . GLN A 1 89 ? -2.072 -4.345 16.858 1.00 92.25 89 GLN A CA 1
ATOM 591 C C . GLN A 1 89 ? -1.995 -3.990 15.370 1.00 92.25 89 GLN A C 1
ATOM 593 O O . GLN A 1 89 ? -1.328 -4.691 14.607 1.00 92.25 89 GLN A O 1
ATOM 598 N N . VAL A 1 90 ? -2.600 -2.875 14.962 1.00 92.88 90 VAL A N 1
ATOM 599 C CA . VAL A 1 90 ? -2.536 -2.388 13.576 1.00 92.88 90 VAL A CA 1
ATOM 600 C C . VAL A 1 90 ? -1.107 -2.005 13.197 1.00 92.88 90 VAL A C 1
ATOM 602 O O . VAL A 1 90 ? -0.617 -2.418 12.146 1.00 92.88 90 VAL A O 1
ATOM 605 N N . MET A 1 91 ? -0.387 -1.309 14.077 1.00 91.56 91 MET A N 1
ATOM 606 C CA . MET A 1 91 ? 1.026 -0.986 13.870 1.00 91.56 91 MET A CA 1
ATOM 607 C C . MET A 1 91 ? 1.889 -2.235 13.698 1.00 91.56 91 MET A C 1
ATOM 609 O O . MET A 1 91 ? 2.756 -2.265 12.826 1.00 91.56 91 MET A O 1
ATOM 613 N N . ARG A 1 92 ? 1.638 -3.295 14.474 1.00 92.38 92 ARG A N 1
ATOM 614 C CA . ARG A 1 92 ? 2.345 -4.574 14.317 1.00 92.38 92 ARG A CA 1
ATOM 615 C C . ARG A 1 92 ? 2.113 -5.187 12.935 1.00 92.38 92 ARG A C 1
ATOM 617 O O . ARG A 1 92 ? 3.064 -5.682 12.338 1.00 92.38 92 ARG A O 1
ATOM 624 N N . ILE A 1 93 ? 0.888 -5.120 12.413 1.00 92.56 93 ILE A N 1
ATOM 625 C CA . ILE A 1 93 ? 0.558 -5.602 11.063 1.00 92.56 93 ILE A CA 1
ATOM 626 C C . ILE A 1 93 ? 1.298 -4.780 10.006 1.00 92.56 93 ILE A C 1
ATOM 628 O O . ILE A 1 93 ? 1.992 -5.344 9.164 1.00 92.56 93 ILE A O 1
ATOM 632 N N . LEU A 1 94 ? 1.197 -3.452 10.077 1.00 91.56 94 LEU A N 1
ATOM 633 C CA . LEU A 1 94 ? 1.806 -2.531 9.116 1.00 91.56 94 LEU A CA 1
ATOM 634 C C . LEU A 1 94 ? 3.341 -2.599 9.103 1.00 91.56 94 LEU A C 1
ATOM 636 O O . LEU A 1 94 ? 3.962 -2.490 8.042 1.00 91.56 94 LEU A O 1
ATOM 640 N N . ASN A 1 95 ? 3.958 -2.790 10.270 1.00 89.94 95 ASN A N 1
ATOM 641 C CA . ASN A 1 95 ? 5.405 -2.959 10.412 1.00 89.94 95 ASN A CA 1
ATOM 642 C C . ASN A 1 95 ? 5.878 -4.366 10.024 1.00 89.94 95 ASN A C 1
ATOM 644 O O . ASN A 1 95 ? 7.040 -4.530 9.665 1.00 89.94 95 ASN A O 1
ATOM 648 N N . GLY A 1 96 ? 4.992 -5.365 10.061 1.00 89.62 96 GLY A N 1
ATOM 649 C CA . GLY A 1 96 ? 5.270 -6.719 9.579 1.00 89.62 96 GLY A CA 1
ATOM 650 C C . GLY A 1 96 ? 5.361 -6.832 8.053 1.00 89.62 96 GLY A C 1
ATOM 651 O O . GLY A 1 96 ? 5.802 -7.861 7.542 1.00 89.62 96 GLY A O 1
ATOM 652 N N . ILE A 1 97 ? 4.970 -5.786 7.320 1.00 89.94 97 ILE A N 1
ATOM 653 C CA . ILE A 1 97 ? 5.105 -5.715 5.865 1.00 89.94 97 ILE A CA 1
ATOM 654 C C . ILE A 1 97 ? 6.576 -5.490 5.508 1.00 89.94 97 ILE A C 1
ATOM 656 O O . ILE A 1 97 ? 7.140 -4.431 5.792 1.00 89.94 97 ILE A O 1
ATOM 660 N N . ASN A 1 98 ? 7.178 -6.479 4.850 1.00 89.25 98 ASN A N 1
ATOM 661 C CA . ASN A 1 98 ? 8.562 -6.434 4.396 1.00 89.25 98 ASN A CA 1
ATOM 662 C C . ASN A 1 98 ? 8.624 -6.342 2.865 1.00 89.25 98 ASN A C 1
ATOM 664 O O . ASN A 1 98 ? 7.974 -7.120 2.168 1.00 89.25 98 ASN A O 1
ATOM 668 N N . ILE A 1 99 ? 9.416 -5.397 2.355 1.00 91.50 99 ILE A N 1
ATOM 669 C CA . ILE A 1 99 ? 9.644 -5.199 0.923 1.00 91.50 99 ILE A CA 1
ATOM 670 C C . ILE A 1 99 ? 11.001 -5.787 0.543 1.00 91.50 99 ILE A C 1
ATOM 672 O O . ILE A 1 99 ? 12.052 -5.259 0.920 1.00 91.50 99 ILE A O 1
ATOM 676 N N . ASN A 1 100 ? 10.967 -6.860 -0.245 1.00 91.00 100 ASN A N 1
ATOM 677 C CA . ASN A 1 100 ? 12.155 -7.503 -0.793 1.00 91.00 100 ASN A CA 1
ATOM 678 C C . ASN A 1 100 ? 12.503 -6.918 -2.171 1.00 91.00 100 ASN A C 1
ATOM 680 O O . ASN A 1 100 ? 12.196 -7.513 -3.198 1.00 91.00 100 ASN A O 1
ATOM 684 N N . ALA A 1 101 ? 13.114 -5.735 -2.179 1.00 92.94 101 ALA A N 1
ATOM 685 C CA . ALA A 1 101 ? 13.572 -5.050 -3.386 1.00 92.94 101 ALA A CA 1
ATOM 686 C C . ALA A 1 101 ? 14.999 -4.519 -3.196 1.00 92.94 101 ALA A C 1
ATOM 688 O O . ALA A 1 101 ? 15.445 -4.309 -2.065 1.00 92.94 101 ALA A O 1
ATOM 689 N N . ASN A 1 102 ? 15.694 -4.256 -4.303 1.00 92.88 102 ASN A N 1
ATOM 690 C CA . ASN A 1 102 ? 16.990 -3.580 -4.298 1.00 92.88 102 ASN A CA 1
ATOM 691 C C . ASN A 1 102 ? 16.821 -2.057 -4.394 1.00 92.88 102 ASN A C 1
ATOM 693 O O . ASN A 1 102 ? 15.794 -1.554 -4.856 1.00 92.88 102 ASN A O 1
ATOM 697 N N . GLU A 1 103 ? 17.836 -1.306 -3.970 1.00 94.31 103 GLU A N 1
ATOM 698 C CA . GLU A 1 103 ? 17.881 0.137 -4.226 1.00 94.31 103 GLU A CA 1
ATOM 699 C C . GLU A 1 103 ? 18.071 0.420 -5.728 1.00 94.31 103 GLU A C 1
ATOM 701 O O . GLU A 1 103 ? 18.750 -0.356 -6.406 1.00 94.31 103 GLU A O 1
ATOM 706 N N . PRO A 1 104 ? 17.501 1.515 -6.269 1.00 93.94 104 PRO A N 1
ATOM 707 C CA . PRO A 1 104 ? 16.731 2.570 -5.586 1.00 93.94 104 PRO A CA 1
ATOM 708 C C . PRO A 1 104 ? 15.226 2.274 -5.415 1.00 93.94 104 PRO A C 1
ATOM 710 O O . PRO A 1 104 ? 14.499 3.067 -4.813 1.00 93.94 104 PRO A O 1
ATOM 713 N N . LEU A 1 105 ? 14.727 1.161 -5.966 1.00 95.81 105 LEU A N 1
ATOM 714 C CA . LEU A 1 105 ? 13.301 0.816 -5.941 1.00 95.81 105 LEU A CA 1
ATOM 715 C C . LEU A 1 105 ? 12.790 0.626 -4.512 1.00 95.81 105 LEU A C 1
ATOM 717 O O . LEU A 1 105 ? 11.728 1.140 -4.166 1.00 95.81 105 LEU A O 1
ATOM 721 N N . LYS A 1 106 ? 13.565 -0.057 -3.666 1.00 95.62 106 LYS A N 1
ATOM 722 C CA . LYS A 1 106 ? 13.207 -0.329 -2.271 1.00 95.62 106 LYS A CA 1
ATOM 723 C C . LYS A 1 106 ? 12.810 0.931 -1.505 1.00 95.62 106 LYS A C 1
ATOM 725 O O . LYS A 1 106 ? 11.727 0.953 -0.924 1.00 95.62 106 LYS A O 1
ATOM 730 N N . SER A 1 107 ? 13.644 1.972 -1.528 1.00 95.50 107 SER A N 1
ATOM 731 C CA . SER A 1 107 ? 13.352 3.247 -0.864 1.00 95.50 107 SER A CA 1
ATOM 732 C C . SER A 1 107 ? 12.016 3.841 -1.325 1.00 95.50 107 SER A C 1
ATOM 734 O O . SER A 1 107 ? 11.196 4.265 -0.510 1.00 95.50 107 SER A O 1
ATOM 736 N N . ARG A 1 108 ? 11.726 3.777 -2.628 1.00 95.19 108 ARG A N 1
ATOM 737 C CA . ARG A 1 108 ? 10.473 4.305 -3.179 1.00 95.19 108 ARG A CA 1
ATOM 738 C C . ARG A 1 108 ? 9.243 3.493 -2.798 1.00 95.19 108 ARG A C 1
ATOM 740 O O . ARG A 1 108 ? 8.222 4.080 -2.454 1.00 95.19 108 ARG A O 1
ATOM 747 N N . LEU A 1 109 ? 9.341 2.166 -2.806 1.00 95.94 109 LEU A N 1
ATOM 748 C CA . LEU A 1 109 ? 8.254 1.296 -2.349 1.00 95.94 109 LEU A CA 1
ATOM 749 C C . LEU A 1 109 ? 7.980 1.491 -0.850 1.00 95.94 109 LEU A C 1
ATOM 751 O O . LEU A 1 109 ? 6.827 1.552 -0.431 1.00 95.94 109 LEU A O 1
ATOM 755 N N . ILE A 1 110 ? 9.026 1.662 -0.035 1.00 94.75 110 ILE A N 1
ATOM 756 C CA . ILE A 1 110 ? 8.873 1.994 1.389 1.00 94.75 110 ILE A CA 1
ATOM 757 C C . ILE A 1 110 ? 8.165 3.343 1.558 1.00 94.75 110 ILE A C 1
ATOM 759 O O . ILE A 1 110 ? 7.263 3.439 2.388 1.00 94.75 110 ILE A O 1
ATOM 763 N N . ASN A 1 111 ? 8.516 4.360 0.768 1.00 93.44 111 ASN A N 1
ATOM 764 C CA . ASN A 1 111 ? 7.836 5.657 0.809 1.00 93.44 111 ASN A CA 1
ATOM 765 C C . ASN A 1 111 ? 6.356 5.540 0.416 1.00 93.44 111 ASN A C 1
ATOM 767 O O . ASN A 1 111 ? 5.505 6.072 1.123 1.00 93.44 111 ASN A O 1
ATOM 771 N N . GLY A 1 112 ? 6.026 4.778 -0.632 1.00 91.94 112 GLY A N 1
ATOM 772 C CA . GLY A 1 112 ? 4.631 4.506 -1.004 1.00 91.94 112 GLY A CA 1
ATOM 773 C C . GLY A 1 112 ? 3.845 3.813 0.117 1.00 91.94 112 GLY A C 1
ATOM 774 O O . GLY A 1 112 ? 2.686 4.139 0.372 1.00 91.94 112 GLY A O 1
ATOM 775 N N . LEU A 1 113 ? 4.491 2.910 0.865 1.00 92.88 113 LEU A N 1
ATOM 776 C CA . LEU A 1 113 ? 3.879 2.274 2.034 1.00 92.88 113 LEU A CA 1
ATOM 777 C C . LEU A 1 113 ? 3.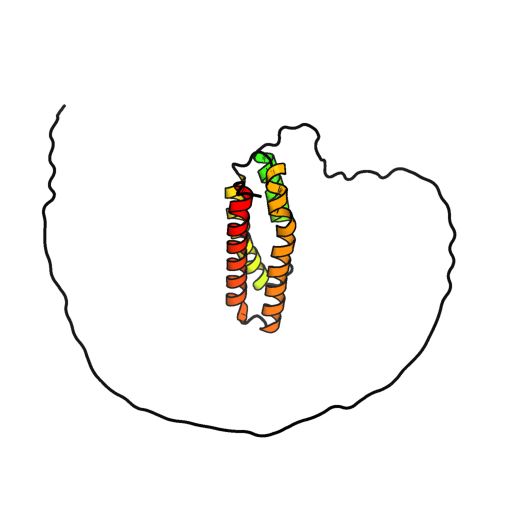621 3.231 3.193 1.00 92.88 113 LEU A C 1
ATOM 779 O O . LEU A 1 113 ? 2.689 2.998 3.964 1.00 92.88 113 LEU A O 1
ATOM 783 N N . GLN A 1 114 ? 4.421 4.288 3.352 1.00 90.94 114 GLN A N 1
ATOM 784 C CA . GLN A 1 114 ? 4.204 5.256 4.428 1.00 90.94 114 GLN A CA 1
ATOM 785 C C . GLN A 1 114 ? 2.846 5.954 4.299 1.00 90.94 114 GLN A C 1
ATOM 787 O O . GLN A 1 114 ? 2.213 6.203 5.326 1.00 90.94 114 GLN A O 1
ATOM 792 N N . SER A 1 115 ? 2.360 6.196 3.078 1.00 86.88 115 SER A N 1
ATOM 793 C CA . SER A 1 115 ? 1.015 6.738 2.844 1.00 86.88 115 SER A CA 1
ATOM 794 C C . SER A 1 115 ? -0.067 5.805 3.389 1.00 86.88 115 SER A C 1
ATOM 796 O O . SER A 1 115 ? -0.841 6.213 4.251 1.00 86.88 115 SER A O 1
ATOM 798 N N . LEU A 1 116 ? -0.039 4.521 3.005 1.00 91.25 116 LEU A N 1
ATOM 799 C CA . LEU A 1 116 ? -0.966 3.512 3.534 1.00 91.25 116 LEU A CA 1
ATOM 800 C C . LEU A 1 116 ? -0.915 3.445 5.065 1.00 91.25 116 LEU A C 1
ATOM 802 O O . LEU A 1 116 ? -1.957 3.369 5.716 1.00 91.25 116 LEU A O 1
ATOM 806 N N . ARG A 1 117 ? 0.291 3.465 5.648 1.00 91.94 117 ARG A N 1
ATOM 807 C CA . ARG A 1 117 ? 0.467 3.426 7.106 1.00 91.94 117 ARG A CA 1
ATOM 808 C C . ARG A 1 117 ? -0.199 4.620 7.774 1.00 91.94 117 ARG A C 1
ATOM 810 O O . ARG A 1 117 ? -0.969 4.424 8.709 1.00 91.94 117 ARG A O 1
ATOM 817 N N . THR A 1 118 ? 0.085 5.822 7.287 1.00 90.81 118 THR A N 1
ATOM 818 C CA . THR A 1 118 ? -0.408 7.078 7.863 1.00 90.81 118 THR A CA 1
ATOM 819 C C . THR A 1 118 ? -1.930 7.139 7.813 1.00 90.81 118 THR A C 1
ATOM 821 O O . THR A 1 118 ? -2.566 7.374 8.840 1.00 90.81 118 THR A O 1
ATOM 824 N N . ASP A 1 119 ? -2.519 6.828 6.659 1.00 89.56 119 ASP A N 1
ATOM 825 C CA . ASP A 1 119 ? -3.971 6.807 6.495 1.00 89.56 119 ASP A CA 1
ATOM 826 C C . ASP A 1 119 ? -4.617 5.768 7.412 1.00 89.56 119 ASP A C 1
ATOM 828 O O . ASP A 1 119 ? -5.569 6.061 8.134 1.00 89.56 119 ASP A O 1
ATOM 832 N N . THR A 1 120 ? -4.062 4.553 7.440 1.00 90.12 120 THR A N 1
ATOM 833 C CA . THR A 1 120 ? -4.579 3.463 8.274 1.00 90.12 120 THR A CA 1
ATOM 834 C C . THR A 1 120 ? -4.546 3.836 9.752 1.00 90.12 120 THR A C 1
ATOM 836 O O . THR A 1 120 ? -5.527 3.611 10.457 1.00 90.12 120 THR A O 1
ATOM 839 N N . ILE A 1 121 ? -3.452 4.435 10.225 1.00 89.06 121 ILE A N 1
ATOM 840 C CA . ILE A 1 121 ? -3.307 4.897 11.610 1.00 89.06 121 ILE A CA 1
ATOM 841 C C . ILE A 1 121 ? -4.383 5.929 11.957 1.00 89.06 121 ILE A C 1
ATOM 843 O O . ILE A 1 121 ? -5.056 5.788 12.980 1.00 89.06 121 ILE A O 1
ATOM 847 N N . ASN A 1 122 ? -4.573 6.929 11.095 1.00 88.81 122 ASN A N 1
ATOM 848 C CA . ASN A 1 122 ? -5.572 7.977 11.301 1.00 88.81 122 ASN A CA 1
ATOM 849 C C . ASN A 1 122 ? -6.998 7.411 11.342 1.00 88.81 122 ASN A C 1
ATOM 851 O O . ASN A 1 122 ? -7.828 7.900 12.101 1.00 88.81 122 ASN A O 1
ATOM 855 N N . MET A 1 123 ? -7.282 6.350 10.584 1.00 87.38 123 MET A N 1
ATOM 856 C CA . MET A 1 123 ? -8.592 5.693 10.601 1.00 87.38 123 MET A CA 1
ATOM 857 C C . MET A 1 123 ? -8.838 4.875 11.876 1.00 87.38 123 MET A C 1
ATOM 859 O O . MET A 1 123 ? -9.957 4.851 12.387 1.00 87.38 123 MET A O 1
ATOM 863 N N . VAL A 1 124 ? -7.816 4.199 12.413 1.00 89.25 124 VAL A N 1
ATOM 864 C CA . VAL A 1 124 ? -7.994 3.281 13.555 1.00 89.25 124 VAL A CA 1
ATOM 865 C C . VAL A 1 124 ? -7.860 3.950 14.921 1.00 89.25 124 VAL A C 1
ATOM 867 O O . VAL A 1 124 ? -8.230 3.337 15.920 1.00 89.25 124 VAL A O 1
ATOM 870 N N . VAL A 1 125 ? -7.382 5.198 14.991 1.00 86.00 125 VAL A N 1
ATOM 871 C CA . VAL A 1 125 ? -7.153 5.924 16.258 1.00 86.00 125 VAL A CA 1
ATOM 872 C C . VAL A 1 125 ? -8.420 6.073 17.113 1.00 86.00 125 VAL A C 1
ATOM 874 O O . VAL A 1 125 ? -8.341 6.152 18.337 1.00 86.00 125 VAL A O 1
ATOM 877 N N . HIS A 1 126 ? -9.599 6.063 16.486 1.00 85.12 126 HIS A N 1
ATOM 878 C CA . HIS A 1 126 ? -10.894 6.172 17.164 1.00 85.12 126 HIS A CA 1
ATOM 879 C C . HIS A 1 126 ? -11.570 4.815 17.429 1.00 85.12 126 HIS A C 1
ATOM 881 O O . HIS A 1 126 ? -12.643 4.762 18.033 1.00 85.12 126 HIS A O 1
ATOM 887 N N . ILE A 1 127 ? -10.968 3.704 16.994 1.00 86.94 127 ILE A N 1
ATOM 888 C CA . ILE A 1 127 ? -11.560 2.368 17.090 1.00 86.94 127 ILE A CA 1
ATOM 889 C C . ILE A 1 127 ? -11.095 1.694 18.379 1.00 86.94 127 ILE A C 1
ATOM 891 O O . ILE A 1 127 ? -9.913 1.440 18.572 1.00 86.94 127 ILE A O 1
ATOM 895 N N . GLN A 1 128 ? -12.040 1.367 19.263 1.00 87.12 128 GLN A N 1
ATOM 896 C CA . GLN A 1 128 ? -11.723 0.780 20.572 1.00 87.12 128 GLN A CA 1
ATOM 897 C C . GLN A 1 128 ? -11.385 -0.714 20.510 1.00 87.12 128 GLN A C 1
ATOM 899 O O . GLN A 1 128 ? -10.558 -1.186 21.279 1.00 87.12 128 GLN A O 1
ATOM 904 N N . LYS A 1 129 ? -12.039 -1.466 19.616 1.00 89.44 129 LYS A N 1
ATOM 905 C CA . LYS A 1 129 ? -11.972 -2.934 19.595 1.00 89.44 129 LYS A CA 1
ATOM 906 C C . LYS A 1 129 ? -11.333 -3.441 18.310 1.00 89.44 129 LYS A C 1
ATOM 908 O O . LYS A 1 129 ? -11.987 -3.449 17.263 1.00 89.44 129 LYS A O 1
ATOM 913 N N . PHE A 1 130 ? -10.097 -3.927 18.395 1.00 88.62 130 PHE A N 1
ATOM 914 C CA . PHE A 1 130 ? -9.392 -4.532 17.265 1.00 88.62 130 PHE A CA 1
ATOM 915 C C . PHE A 1 130 ? -10.136 -5.750 16.719 1.00 88.62 130 PHE A C 1
ATOM 917 O O . PHE A 1 130 ? -10.202 -5.954 15.506 1.00 88.62 130 PHE A O 1
ATOM 924 N N . SER A 1 131 ? -10.765 -6.530 17.599 1.00 89.06 131 SER A N 1
ATOM 925 C CA . SER A 1 131 ? -11.579 -7.692 17.240 1.00 89.06 131 SER A CA 1
ATOM 926 C C . SER A 1 131 ? -12.638 -7.400 16.169 1.00 89.06 131 SER A C 1
ATOM 928 O O . SER A 1 131 ? -12.930 -8.284 15.358 1.00 89.06 131 SER A O 1
ATOM 930 N N . ARG A 1 132 ? -13.157 -6.163 16.103 1.00 88.38 132 ARG A N 1
ATOM 931 C CA . ARG A 1 132 ? -14.123 -5.719 15.084 1.00 88.38 132 ARG A CA 1
ATOM 932 C C . ARG A 1 132 ? -13.488 -5.488 13.718 1.00 88.38 132 ARG A C 1
ATOM 934 O O . ARG A 1 132 ? -14.136 -5.749 12.715 1.00 88.38 132 ARG A O 1
ATOM 941 N N . ILE A 1 133 ? -12.236 -5.041 13.672 1.00 90.00 133 ILE A N 1
ATOM 942 C CA . ILE A 1 133 ? -11.555 -4.625 12.436 1.00 90.00 133 ILE A CA 1
ATOM 943 C C . ILE A 1 133 ? -10.493 -5.608 11.950 1.00 90.00 133 ILE A C 1
ATOM 945 O O . ILE A 1 133 ? -10.000 -5.465 10.836 1.00 90.00 133 ILE A O 1
ATOM 949 N N . LYS A 1 134 ? -10.150 -6.634 12.738 1.00 90.69 134 LYS A N 1
ATOM 950 C CA . LYS A 1 134 ? -9.112 -7.621 12.390 1.00 90.69 134 LYS A CA 1
ATOM 951 C C . LYS A 1 134 ? -9.292 -8.222 10.991 1.00 90.69 134 LYS A C 1
ATOM 953 O O . LYS A 1 134 ? -8.314 -8.496 10.305 1.00 90.69 134 LYS A O 1
ATOM 958 N N . HIS A 1 135 ? -10.543 -8.409 10.565 1.00 90.50 135 HIS A N 1
ATOM 959 C CA . HIS A 1 135 ? -10.884 -9.002 9.276 1.00 90.50 135 HIS A CA 1
ATOM 960 C C . HIS A 1 135 ? -10.513 -8.089 8.095 1.00 90.50 135 HIS A C 1
ATOM 962 O O . HIS A 1 135 ? -10.083 -8.597 7.063 1.00 90.50 135 HIS A O 1
ATOM 968 N N . CYS A 1 136 ? -10.562 -6.763 8.272 1.00 91.94 136 CYS A N 1
ATOM 969 C CA . CYS A 1 136 ? -10.135 -5.786 7.267 1.00 91.94 136 CYS A CA 1
ATOM 970 C C . CYS A 1 136 ? -8.642 -5.913 6.928 1.00 91.94 136 CYS A C 1
ATOM 972 O O . CYS A 1 136 ? -8.226 -5.609 5.814 1.00 91.94 136 CYS A O 1
ATOM 974 N N . PHE A 1 137 ? -7.834 -6.407 7.870 1.00 91.88 137 PHE A N 1
ATOM 975 C CA . PHE A 1 137 ? -6.386 -6.545 7.715 1.00 91.88 137 PHE A CA 1
ATOM 976 C C . PHE A 1 137 ? -5.925 -7.940 7.290 1.00 91.88 137 PHE A C 1
ATOM 978 O O . PHE A 1 137 ? -4.737 -8.116 7.017 1.00 91.88 137 PHE A O 1
ATOM 985 N N . GLY A 1 138 ? -6.826 -8.928 7.220 1.00 88.19 138 GLY A N 1
ATOM 986 C CA . GLY A 1 138 ? -6.462 -10.345 7.086 1.00 88.19 138 GLY A CA 1
ATOM 987 C C . GLY A 1 138 ? -5.543 -10.654 5.901 1.00 88.19 138 GLY A C 1
ATOM 988 O O . GLY A 1 138 ? -4.638 -11.473 6.027 1.00 88.19 138 GLY A O 1
ATOM 989 N N . ASN A 1 139 ? -5.714 -9.937 4.787 1.00 89.62 139 ASN A N 1
ATOM 990 C CA . ASN A 1 139 ? -4.917 -10.122 3.571 1.00 89.62 139 ASN A CA 1
ATOM 991 C C . ASN A 1 139 ? -3.996 -8.938 3.250 1.00 89.62 139 ASN A C 1
ATOM 993 O O . ASN A 1 139 ? -3.353 -8.946 2.201 1.00 89.62 139 ASN A O 1
ATOM 997 N N . LEU A 1 140 ? -3.908 -7.928 4.124 1.00 92.31 140 LEU A N 1
ATOM 998 C CA . LEU A 1 140 ? -3.215 -6.676 3.809 1.00 92.31 140 LEU A CA 1
ATOM 999 C C . LEU A 1 140 ? -1.746 -6.918 3.446 1.00 92.31 140 LEU A C 1
ATOM 1001 O O . LEU A 1 140 ? -1.287 -6.495 2.390 1.00 92.31 140 LEU A O 1
ATOM 1005 N N . ASN A 1 141 ? -1.030 -7.653 4.299 1.00 92.12 141 ASN A N 1
ATOM 1006 C CA . ASN A 1 141 ? 0.381 -7.966 4.081 1.00 92.12 141 ASN A CA 1
ATOM 1007 C C . ASN A 1 141 ? 0.598 -8.745 2.774 1.00 92.12 141 ASN A C 1
ATOM 1009 O O . ASN A 1 141 ? 1.509 -8.436 2.014 1.00 92.12 141 ASN A O 1
ATOM 1013 N N . HIS A 1 142 ? -0.267 -9.720 2.485 1.00 93.12 142 HIS A N 1
ATOM 1014 C CA . HIS A 1 142 ? -0.158 -10.518 1.267 1.00 93.12 142 HIS A CA 1
ATOM 1015 C C . HIS A 1 142 ? -0.365 -9.671 0.004 1.00 93.12 142 HIS A C 1
ATOM 1017 O O . HIS A 1 142 ? 0.445 -9.747 -0.913 1.00 93.12 142 HIS A O 1
ATOM 1023 N N . ILE A 1 143 ? -1.395 -8.820 -0.022 1.00 94.62 143 ILE A N 1
ATOM 1024 C CA . ILE A 1 143 ? -1.679 -7.926 -1.156 1.00 94.62 143 ILE A CA 1
ATOM 1025 C C . ILE A 1 143 ? -0.501 -6.985 -1.409 1.00 94.62 143 ILE A C 1
ATOM 1027 O O . ILE A 1 143 ? -0.039 -6.854 -2.538 1.00 94.62 143 ILE A O 1
ATOM 1031 N N . VAL A 1 144 ? 0.028 -6.371 -0.351 1.00 95.25 144 VAL A N 1
ATOM 1032 C CA . VAL A 1 144 ? 1.175 -5.470 -0.473 1.00 95.25 144 VAL A CA 1
ATOM 1033 C C . VAL A 1 144 ? 2.414 -6.200 -0.996 1.00 95.25 144 VAL A C 1
ATOM 1035 O O . VAL A 1 144 ? 3.132 -5.659 -1.833 1.00 95.25 144 VAL A O 1
ATOM 1038 N N . GLN A 1 145 ? 2.664 -7.430 -0.539 1.00 94.12 145 GLN A N 1
ATOM 1039 C CA . GLN A 1 145 ? 3.773 -8.239 -1.047 1.00 94.12 145 GLN A CA 1
ATOM 1040 C C . GLN A 1 145 ? 3.605 -8.595 -2.526 1.00 94.12 145 GLN A C 1
ATOM 1042 O O . GLN A 1 145 ? 4.597 -8.584 -3.249 1.00 94.12 145 GLN A O 1
ATOM 1047 N N . LEU A 1 146 ? 2.381 -8.868 -2.989 1.00 95.31 146 LEU A N 1
ATOM 1048 C CA . LEU A 1 146 ? 2.108 -9.104 -4.410 1.00 95.31 146 LEU A CA 1
ATOM 1049 C C . LEU A 1 146 ? 2.414 -7.861 -5.250 1.00 95.31 146 LEU A C 1
ATOM 1051 O O . LEU A 1 146 ? 3.126 -7.959 -6.243 1.00 95.31 146 LEU A O 1
ATOM 1055 N N . TYR A 1 147 ? 1.942 -6.691 -4.819 1.00 96.56 147 TYR A N 1
ATOM 1056 C CA . TYR A 1 147 ? 2.206 -5.421 -5.502 1.00 96.56 147 TYR A CA 1
ATOM 1057 C C . TYR A 1 147 ? 3.694 -5.065 -5.526 1.00 96.56 147 TYR A C 1
ATOM 1059 O O . TYR A 1 147 ? 4.225 -4.641 -6.549 1.00 96.56 147 TYR A O 1
ATOM 1067 N N . ALA A 1 148 ? 4.400 -5.284 -4.417 1.00 95.88 148 ALA A N 1
ATOM 1068 C CA . ALA A 1 148 ? 5.839 -5.065 -4.363 1.00 95.88 148 ALA A CA 1
ATOM 1069 C C . ALA A 1 148 ? 6.613 -6.076 -5.224 1.00 95.88 148 ALA A C 1
ATOM 1071 O O . ALA A 1 148 ? 7.610 -5.709 -5.837 1.00 95.88 148 ALA A O 1
ATOM 1072 N N . GLY A 1 149 ? 6.161 -7.332 -5.281 1.00 95.88 149 GLY A N 1
ATOM 1073 C CA . GLY A 1 149 ? 6.737 -8.365 -6.141 1.00 95.88 149 GLY A CA 1
ATOM 1074 C C . GLY A 1 149 ? 6.604 -8.024 -7.625 1.00 95.88 149 GLY A C 1
ATOM 1075 O O . GLY A 1 149 ? 7.602 -8.068 -8.338 1.00 95.88 149 GLY A O 1
ATOM 1076 N N . ASP A 1 150 ? 5.413 -7.599 -8.059 1.00 96.50 150 ASP A N 1
ATOM 1077 C CA . ASP A 1 150 ? 5.169 -7.121 -9.429 1.00 96.50 150 ASP A CA 1
ATOM 1078 C C . ASP A 1 150 ? 6.057 -5.916 -9.770 1.00 96.50 150 ASP A C 1
ATOM 1080 O O . ASP A 1 150 ? 6.714 -5.883 -10.811 1.00 96.50 150 ASP A O 1
ATOM 1084 N N . ALA A 1 151 ? 6.160 -4.956 -8.847 1.00 96.69 151 ALA A N 1
ATOM 1085 C CA . ALA A 1 151 ? 7.038 -3.803 -9.006 1.00 96.69 151 ALA A CA 1
ATOM 1086 C C . ALA A 1 151 ? 8.511 -4.208 -9.196 1.00 96.69 151 ALA A C 1
ATOM 1088 O O . ALA A 1 151 ? 9.206 -3.626 -10.029 1.00 96.69 151 ALA A O 1
ATOM 1089 N N . VAL A 1 152 ? 8.996 -5.205 -8.450 1.00 96.88 152 VAL A N 1
ATOM 1090 C CA . VAL A 1 152 ? 10.365 -5.726 -8.596 1.00 96.88 152 VAL A CA 1
ATOM 1091 C C . VAL A 1 152 ? 10.549 -6.403 -9.950 1.00 96.88 152 VAL A C 1
ATOM 1093 O O . VAL A 1 152 ? 11.475 -6.049 -10.677 1.00 96.88 152 VAL A O 1
ATOM 1096 N N . GLU A 1 153 ? 9.649 -7.311 -10.329 1.00 96.62 153 GLU A N 1
ATOM 1097 C CA . GLU A 1 153 ? 9.732 -8.044 -11.597 1.00 96.62 153 GLU A CA 1
ATOM 1098 C C . GLU A 1 153 ? 9.724 -7.095 -12.803 1.00 96.62 153 GLU A C 1
ATOM 1100 O O . GLU A 1 153 ? 10.557 -7.202 -13.707 1.00 96.62 153 GLU A O 1
ATOM 1105 N N . ARG A 1 154 ? 8.833 -6.099 -12.796 1.00 96.44 154 ARG A N 1
ATOM 1106 C CA . ARG A 1 154 ? 8.744 -5.102 -13.869 1.00 96.44 154 ARG A CA 1
ATOM 1107 C C . ARG A 1 154 ? 9.960 -4.185 -13.909 1.00 96.44 154 ARG A C 1
ATOM 1109 O O . ARG A 1 154 ? 10.412 -3.820 -14.996 1.00 96.44 154 ARG A O 1
ATOM 1116 N N . ASN A 1 155 ? 10.507 -3.824 -12.749 1.00 96.00 155 ASN A N 1
ATOM 1117 C CA . ASN A 1 155 ? 11.706 -2.998 -12.678 1.00 96.00 155 ASN A CA 1
ATOM 1118 C C . ASN A 1 155 ? 12.926 -3.752 -13.222 1.00 96.00 155 ASN A C 1
ATOM 1120 O O . ASN A 1 155 ? 13.735 -3.171 -13.947 1.00 96.00 155 ASN A O 1
ATOM 1124 N N . ASP A 1 156 ? 13.031 -5.046 -12.927 1.00 94.75 156 ASP A N 1
ATOM 1125 C CA . ASP A 1 156 ? 14.079 -5.913 -13.461 1.00 94.75 156 ASP A CA 1
ATOM 1126 C C . ASP A 1 156 ? 13.928 -6.095 -14.978 1.00 94.75 156 ASP A C 1
ATOM 1128 O O . ASP A 1 156 ? 14.910 -5.968 -15.717 1.00 94.75 156 ASP A O 1
ATOM 1132 N N . TYR A 1 157 ? 12.698 -6.282 -15.469 1.00 95.94 157 TYR A N 1
ATOM 1133 C CA . TYR A 1 157 ? 12.397 -6.374 -16.901 1.00 95.94 157 TYR A CA 1
ATOM 1134 C C . TYR A 1 157 ? 12.860 -5.129 -17.674 1.00 95.94 157 TYR A C 1
ATOM 1136 O O . TYR A 1 157 ? 13.499 -5.240 -18.723 1.00 95.94 157 TYR A O 1
ATOM 1144 N N . CYS A 1 158 ? 12.607 -3.934 -17.137 1.00 95.06 158 CYS A N 1
ATOM 1145 C CA . CYS A 1 158 ? 13.043 -2.677 -17.745 1.00 95.06 158 CYS A CA 1
ATOM 1146 C C . CYS A 1 158 ? 14.470 -2.256 -17.346 1.00 95.06 158 CYS A C 1
ATOM 1148 O O . CYS A 1 158 ? 14.896 -1.145 -17.678 1.00 95.06 158 CYS A O 1
ATOM 1150 N N . LYS A 1 159 ? 15.220 -3.108 -16.632 1.00 93.69 159 LYS A N 1
ATOM 1151 C CA . LYS A 1 159 ? 16.587 -2.837 -16.152 1.00 93.69 159 LYS A CA 1
ATOM 1152 C C . LYS A 1 159 ? 16.704 -1.517 -15.372 1.00 93.69 159 LYS A C 1
ATOM 1154 O O . LYS A 1 159 ? 17.677 -0.783 -15.529 1.00 93.69 159 LYS A O 1
ATOM 1159 N N . GLY A 1 160 ? 15.690 -1.182 -14.574 1.00 91.44 160 GLY A N 1
ATOM 1160 C CA . GLY A 1 160 ? 15.638 0.035 -13.758 1.00 91.44 160 GLY A CA 1
ATOM 1161 C C . GLY A 1 160 ? 15.204 1.315 -14.482 1.00 91.44 160 GLY A C 1
ATOM 1162 O O . GLY A 1 160 ? 15.055 2.348 -13.836 1.00 91.44 160 GLY A O 1
ATOM 1163 N N . THR A 1 161 ? 14.967 1.285 -15.798 1.00 94.69 161 THR A N 1
ATOM 1164 C CA . THR A 1 161 ? 14.592 2.491 -16.573 1.00 94.69 161 THR A CA 1
ATOM 1165 C C . THR A 1 161 ? 13.172 2.993 -16.304 1.00 94.69 161 THR A C 1
ATOM 1167 O O . THR A 1 161 ? 12.869 4.153 -16.558 1.00 94.69 161 THR A O 1
ATOM 1170 N N . CYS A 1 162 ? 12.307 2.141 -15.761 1.00 94.81 162 CYS A N 1
ATOM 1171 C CA . CYS A 1 162 ? 10.902 2.429 -15.487 1.00 94.81 162 CYS A CA 1
ATOM 1172 C C . CYS A 1 162 ? 10.613 2.658 -13.994 1.00 94.81 162 CYS A C 1
ATOM 1174 O O . CYS A 1 162 ? 9.463 2.574 -13.558 1.00 94.81 162 CYS A O 1
ATOM 1176 N N . LEU A 1 163 ? 11.658 2.962 -13.214 1.00 95.06 163 LEU A N 1
ATOM 1177 C CA . LEU A 1 163 ? 11.594 3.168 -11.768 1.00 95.06 163 LEU A CA 1
ATOM 1178 C C . LEU A 1 163 ? 10.493 4.158 -11.360 1.00 95.06 163 LEU A C 1
ATOM 1180 O O . LEU A 1 163 ? 9.718 3.863 -10.452 1.00 95.06 163 LEU A O 1
ATOM 1184 N N . ASP A 1 164 ? 10.412 5.314 -12.029 1.00 95.38 164 ASP A N 1
ATOM 1185 C CA . ASP A 1 164 ? 9.406 6.345 -11.746 1.00 95.38 164 ASP A CA 1
ATOM 1186 C C . ASP A 1 164 ? 7.990 5.807 -11.941 1.00 95.38 164 ASP A C 1
ATOM 1188 O O . ASP A 1 164 ? 7.196 5.824 -11.000 1.00 95.38 164 ASP A O 1
ATOM 1192 N N . THR A 1 165 ? 7.706 5.248 -13.118 1.00 96.75 165 THR A N 1
ATOM 1193 C CA . THR A 1 165 ? 6.398 4.680 -13.462 1.00 96.75 165 THR A CA 1
ATOM 1194 C C . THR A 1 165 ? 5.961 3.616 -12.460 1.00 96.75 165 THR A C 1
ATOM 1196 O O . THR A 1 165 ? 4.859 3.706 -11.926 1.00 96.75 165 THR A O 1
ATOM 1199 N N . ILE A 1 166 ? 6.835 2.657 -12.144 1.00 96.81 166 ILE A N 1
ATOM 1200 C CA . ILE A 1 166 ? 6.527 1.569 -11.208 1.00 96.81 166 ILE A CA 1
ATOM 1201 C C . ILE A 1 166 ? 6.288 2.101 -9.797 1.00 96.81 166 ILE A C 1
ATOM 1203 O O . ILE A 1 166 ? 5.328 1.706 -9.140 1.00 96.81 166 ILE A O 1
ATOM 1207 N N . SER A 1 167 ? 7.144 3.005 -9.315 1.00 95.44 167 SER A N 1
ATOM 1208 C CA . SER A 1 167 ? 6.991 3.551 -7.965 1.00 95.44 167 SER A CA 1
ATOM 1209 C C . SER A 1 167 ? 5.714 4.380 -7.804 1.00 95.44 167 SER A C 1
ATOM 1211 O O . SER A 1 167 ? 5.073 4.326 -6.750 1.00 95.44 167 SER A O 1
ATOM 1213 N N . ASN A 1 168 ? 5.311 5.099 -8.854 1.00 95.94 168 ASN A N 1
ATOM 1214 C CA . ASN A 1 168 ? 4.070 5.866 -8.874 1.00 95.94 168 ASN A CA 1
ATOM 1215 C C . ASN A 1 168 ? 2.849 4.943 -8.903 1.00 95.94 168 ASN A C 1
ATOM 1217 O O . ASN A 1 168 ? 1.899 5.163 -8.156 1.00 95.94 168 ASN A O 1
ATOM 1221 N N . GLU A 1 169 ? 2.894 3.882 -9.708 1.00 96.44 169 GLU A N 1
ATOM 1222 C CA . GLU A 1 169 ? 1.829 2.880 -9.772 1.00 96.44 169 GLU A CA 1
ATOM 1223 C C . GLU A 1 169 ? 1.650 2.160 -8.432 1.00 96.44 169 GLU A C 1
ATOM 1225 O O . GLU A 1 169 ? 0.536 2.095 -7.915 1.00 96.44 169 GLU A O 1
ATOM 1230 N N . PHE A 1 170 ? 2.745 1.720 -7.807 1.00 96.62 170 PHE A N 1
ATOM 1231 C CA . PHE A 1 170 ? 2.711 1.126 -6.471 1.00 96.62 170 PHE A CA 1
ATOM 1232 C C . PHE A 1 170 ? 2.124 2.088 -5.427 1.00 96.62 170 PHE A C 1
ATOM 1234 O O . PHE A 1 170 ? 1.319 1.691 -4.586 1.00 96.62 170 PHE A O 1
ATOM 1241 N N . SER A 1 171 ? 2.484 3.372 -5.488 1.00 95.62 171 SER A N 1
ATOM 1242 C CA . SER A 1 171 ? 1.914 4.388 -4.593 1.00 95.62 171 SER A CA 1
ATOM 1243 C C . SER A 1 171 ? 0.405 4.556 -4.811 1.00 95.62 171 SER A C 1
ATOM 1245 O O . SER A 1 171 ? -0.346 4.649 -3.841 1.00 95.62 171 SER A O 1
ATOM 1247 N N . GLY A 1 172 ? -0.059 4.511 -6.063 1.00 95.56 172 GLY A N 1
ATOM 1248 C CA . GLY A 1 172 ? -1.486 4.492 -6.398 1.00 95.56 172 GLY A CA 1
ATOM 1249 C C . GLY A 1 172 ? -2.203 3.255 -5.848 1.00 95.56 172 GLY A C 1
ATOM 1250 O O . GLY A 1 172 ? -3.264 3.374 -5.241 1.00 95.56 172 GLY A O 1
ATOM 1251 N N . GLN A 1 173 ? -1.588 2.075 -5.953 1.00 96.00 173 GLN A N 1
ATOM 1252 C CA . GLN A 1 173 ? -2.117 0.838 -5.367 1.00 96.00 173 GLN A CA 1
ATOM 1253 C C . GLN A 1 173 ? -2.233 0.923 -3.835 1.00 96.00 173 GLN A C 1
ATOM 1255 O O . GLN A 1 173 ? -3.190 0.406 -3.258 1.00 96.00 173 GLN A O 1
ATOM 1260 N N . MET A 1 174 ? -1.292 1.593 -3.158 1.00 95.94 174 MET A N 1
ATOM 1261 C CA . MET A 1 174 ? -1.367 1.836 -1.710 1.00 95.94 174 MET A CA 1
ATOM 1262 C C . MET A 1 174 ? -2.530 2.763 -1.339 1.00 95.94 174 MET A C 1
ATOM 1264 O O . MET A 1 174 ? -3.218 2.511 -0.348 1.00 95.94 174 MET A O 1
ATOM 1268 N N . GLN A 1 175 ? -2.787 3.796 -2.144 1.00 93.81 175 GLN A N 1
ATOM 1269 C CA . GLN A 1 175 ? -3.935 4.691 -1.963 1.00 93.81 175 GLN A CA 1
ATOM 1270 C C . GLN A 1 175 ? -5.264 3.966 -2.195 1.00 93.81 175 GLN A C 1
ATOM 1272 O O . GLN A 1 175 ? -6.190 4.109 -1.400 1.00 93.81 175 GLN A O 1
ATOM 1277 N N . GLU A 1 176 ? -5.358 3.132 -3.232 1.00 93.00 176 GLU A N 1
ATOM 1278 C CA . GLU A 1 176 ? -6.549 2.315 -3.483 1.00 93.00 176 GLU A CA 1
ATOM 1279 C C . GLU A 1 176 ? -6.811 1.345 -2.322 1.00 93.00 176 GLU A C 1
ATOM 1281 O O . GLU A 1 176 ? -7.942 1.187 -1.860 1.00 93.00 176 GLU 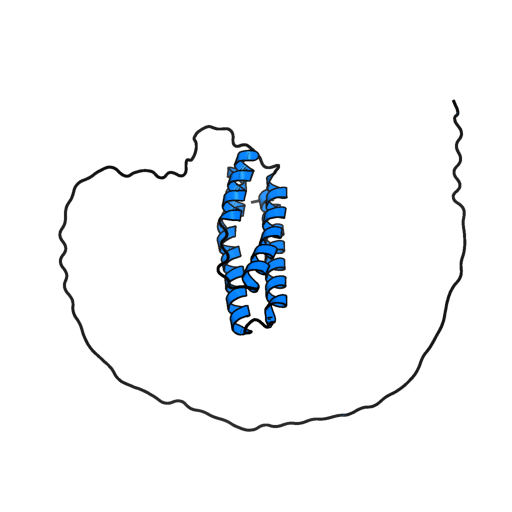A O 1
ATOM 1286 N N . LEU A 1 177 ? -5.756 0.721 -1.796 1.00 93.62 177 LEU A N 1
ATOM 1287 C CA . LEU A 1 177 ? -5.853 -0.188 -0.659 1.00 93.62 177 LEU A CA 1
ATOM 1288 C C . LEU A 1 177 ? -6.325 0.536 0.608 1.00 93.62 177 LEU A C 1
ATOM 1290 O O . LEU A 1 177 ? -7.192 0.020 1.313 1.00 93.62 177 LEU A O 1
ATOM 1294 N N . SER A 1 178 ? -5.822 1.748 0.853 1.00 92.44 178 SER A N 1
ATOM 1295 C CA . SER A 1 178 ? -6.303 2.648 1.909 1.00 92.44 178 SER A CA 1
ATOM 1296 C C . SER A 1 178 ? -7.794 2.977 1.733 1.00 92.44 178 SER A C 1
ATOM 1298 O O . SER A 1 178 ? -8.593 2.791 2.655 1.00 92.44 178 SER A O 1
ATOM 1300 N N . ALA A 1 179 ? -8.211 3.341 0.515 1.00 91.25 179 ALA A N 1
ATOM 1301 C CA . ALA A 1 179 ? -9.605 3.639 0.187 1.00 91.25 179 ALA A CA 1
ATOM 1302 C C . ALA A 1 179 ? -10.539 2.431 0.372 1.00 91.25 179 ALA A C 1
ATOM 1304 O O . ALA A 1 179 ? -11.690 2.604 0.765 1.00 91.25 179 ALA A O 1
ATOM 1305 N N . ARG A 1 180 ? -10.051 1.205 0.141 1.00 90.31 180 ARG A N 1
ATOM 1306 C CA . ARG A 1 180 ? -10.792 -0.045 0.388 1.00 90.31 180 ARG A CA 1
ATOM 1307 C C . ARG A 1 180 ? -10.851 -0.425 1.865 1.00 90.31 180 ARG A C 1
ATOM 1309 O O . ARG A 1 180 ? -11.850 -0.994 2.302 1.00 90.31 180 ARG A O 1
ATOM 1316 N N . LEU A 1 181 ? -9.805 -0.124 2.634 1.00 90.94 181 LEU A N 1
ATOM 1317 C CA . LEU A 1 181 ? -9.793 -0.331 4.083 1.00 90.94 181 LEU A CA 1
ATOM 1318 C C . LEU A 1 181 ? -10.796 0.588 4.780 1.00 90.94 181 LEU A C 1
ATOM 1320 O O . LEU A 1 181 ? -11.499 0.134 5.678 1.00 90.94 181 LEU A O 1
ATOM 1324 N N . ASN A 1 182 ? -10.905 1.845 4.349 1.00 89.44 182 ASN A N 1
ATOM 1325 C CA . ASN A 1 182 ? -11.750 2.853 4.987 1.00 89.44 182 ASN A CA 1
ATOM 1326 C C . ASN A 1 182 ? -13.208 2.403 5.254 1.00 89.44 182 ASN A C 1
ATOM 1328 O O . ASN A 1 182 ? -13.608 2.376 6.420 1.00 89.44 182 ASN A O 1
ATOM 1332 N N . PRO A 1 183 ? -14.003 1.958 4.256 1.00 88.62 183 PRO A N 1
ATOM 1333 C CA . PRO A 1 183 ? -15.371 1.504 4.508 1.00 88.62 183 PRO A CA 1
ATOM 1334 C C . PRO A 1 183 ? -15.424 0.269 5.419 1.00 88.62 183 PRO A C 1
ATOM 1336 O O . PRO A 1 183 ? -16.324 0.166 6.250 1.00 88.62 183 PRO A O 1
ATOM 1339 N N . CYS A 1 184 ? -14.441 -0.632 5.325 1.00 89.19 184 CYS A N 1
ATOM 1340 C CA . CYS A 1 184 ? -14.354 -1.801 6.201 1.00 89.19 184 CYS A CA 1
ATOM 1341 C C . CYS A 1 184 ? -14.132 -1.389 7.669 1.00 89.19 184 CYS A C 1
ATOM 1343 O O . CYS A 1 184 ? -14.802 -1.887 8.574 1.00 89.19 184 CYS A O 1
ATOM 1345 N N . LEU A 1 185 ? -13.236 -0.427 7.909 1.00 87.75 185 LEU A N 1
ATOM 1346 C CA . LEU A 1 185 ? -12.910 0.081 9.245 1.00 87.75 185 LEU A CA 1
ATOM 1347 C C . LEU A 1 185 ? -14.053 0.889 9.872 1.00 87.75 185 LEU A C 1
ATOM 1349 O O . LEU A 1 185 ? -14.256 0.817 11.083 1.00 87.75 185 LEU A O 1
ATOM 1353 N N . GLN A 1 186 ? -14.825 1.613 9.061 1.00 84.19 186 GLN A N 1
ATOM 1354 C CA . GLN A 1 186 ? -15.986 2.384 9.517 1.00 84.19 186 GLN A CA 1
ATOM 1355 C C . GLN A 1 186 ? -17.220 1.515 9.830 1.00 84.19 186 GLN A C 1
ATOM 1357 O O . GLN A 1 186 ? -18.223 2.027 10.324 1.00 84.19 186 GLN A O 1
ATOM 1362 N N . GLY A 1 187 ? -17.162 0.199 9.594 1.00 68.62 187 GLY A N 1
ATOM 1363 C CA . GLY A 1 187 ? -18.302 -0.698 9.794 1.00 68.62 187 GLY A CA 1
ATOM 1364 C C . GLY A 1 187 ? -19.329 -0.640 8.662 1.00 68.62 187 GLY A C 1
ATOM 1365 O O . GLY A 1 187 ? -20.498 -0.954 8.882 1.00 68.62 187 GLY A O 1
ATOM 1366 N N . GLY A 1 188 ? -18.905 -0.240 7.460 1.00 52.47 188 GLY A N 1
ATOM 1367 C CA . GLY A 1 188 ? -19.706 -0.325 6.247 1.00 52.47 188 GLY A CA 1
ATOM 1368 C C . GLY A 1 188 ? -20.000 -1.783 5.896 1.00 52.47 188 GLY A C 1
ATOM 1369 O O . GLY A 1 188 ? -19.153 -2.457 5.324 1.00 52.47 188 GLY A O 1
ATOM 1370 N N . PHE A 1 189 ? -21.195 -2.226 6.294 1.00 41.16 189 PHE A N 1
ATOM 1371 C CA . PHE A 1 189 ? -21.980 -3.375 5.828 1.00 41.16 189 PHE A CA 1
ATOM 1372 C C . PHE A 1 189 ? -21.214 -4.593 5.279 1.00 41.16 189 PHE A C 1
ATOM 1374 O O . PHE A 1 189 ? -20.821 -4.621 4.114 1.00 41.16 189 PHE A O 1
ATOM 1381 N N . TYR A 1 190 ? -21.178 -5.653 6.088 1.00 40.25 190 TYR A N 1
ATOM 1382 C CA . TYR A 1 190 ? -21.459 -7.021 5.641 1.00 40.25 190 TYR A CA 1
ATOM 1383 C C . TYR A 1 190 ? -22.459 -7.654 6.605 1.00 40.25 190 TYR A C 1
ATOM 1385 O O . TYR A 1 190 ? -22.280 -7.463 7.832 1.00 40.25 190 TYR A O 1
#

Foldseek 3Di:
DDDDDDDDDDDDDDDDDDDDDDDDDDDDDDDDDDDDDDDDDDDDDDDDDDDDDDDDDDDDDDDDDDDDDDPPPDPPPDDQQALVNLLVVLVVLLVPQDQDADPPLRVLLVVLSVVLVVLVSVLSSPPRDNVQLVVLSVCVSVQSRVLSVVLRVVCVVVVNPCSVVSSVVSSVVSVVSSVSSNCSSVVNDD

Sequence (190 aa):
DHEENDGDDETSHGDENDGTGDLESGDGHSGQDAGDEVGGRGARGGKGTKGGKGARGQASGAGDESSGSTDSVGSGSGGEESAADTYQQVMRILNGININANEPLKSRLINGLQSLRTDTINMVVHIQKFSRIKHCFGNLNHIVQLYAGDAVERNDYCKGTCLDTISNEFSGQMQELSARLNPCLQGGFY

Organism: Simulium guianense (NCBI:txid445764)

InterPro domains:
  IPR056799 Aegyptin/gSG7 salivary protein-like, four-helix bundle [PF25001] (80-185)